Protein AF-A0ABD2NLE2-F1 (afdb_monomer_lite)

Structure (mmCIF, N/CA/C/O backbone):
data_AF-A0ABD2NLE2-F1
#
_entry.id   AF-A0ABD2NLE2-F1
#
loop_
_atom_site.group_PDB
_atom_site.id
_atom_site.type_symbol
_atom_site.label_atom_id
_atom_site.label_alt_id
_atom_site.label_comp_id
_atom_site.label_asym_id
_atom_site.label_entity_id
_atom_site.label_seq_id
_atom_site.pdbx_PDB_ins_code
_atom_site.Cartn_x
_atom_site.Cartn_y
_atom_site.Cartn_z
_atom_site.occupancy
_atom_site.B_iso_or_equiv
_atom_site.auth_seq_id
_atom_site.auth_comp_id
_atom_site.auth_asym_id
_atom_site.auth_atom_id
_atom_site.pdbx_PDB_model_num
ATOM 1 N N . MET A 1 1 ? 43.268 1.383 -54.447 1.00 43.78 1 MET A N 1
ATOM 2 C CA . MET A 1 1 ? 43.453 2.847 -54.376 1.00 43.78 1 MET A CA 1
ATOM 3 C C . MET A 1 1 ? 42.090 3.503 -54.506 1.00 43.78 1 MET A C 1
ATOM 5 O O . MET A 1 1 ? 41.530 3.463 -55.591 1.00 43.78 1 MET A O 1
ATOM 9 N N . SER A 1 2 ? 41.566 4.069 -53.421 1.00 35.19 2 SER A N 1
ATOM 10 C CA . SER A 1 2 ? 40.535 5.114 -53.457 1.00 35.19 2 SER A CA 1
ATOM 11 C C . SER A 1 2 ? 40.547 5.853 -52.114 1.00 35.19 2 SER A C 1
ATOM 13 O O . SER A 1 2 ? 40.142 5.301 -51.097 1.00 35.19 2 SER A O 1
ATOM 15 N N . THR A 1 3 ? 41.138 7.047 -52.167 1.00 36.66 3 THR A N 1
ATOM 16 C CA . THR A 1 3 ? 40.825 8.307 -51.463 1.00 36.66 3 THR A CA 1
ATOM 17 C C . THR A 1 3 ? 40.419 8.323 -49.981 1.00 36.66 3 THR A C 1
ATOM 19 O O . THR A 1 3 ? 39.371 7.827 -49.583 1.00 36.66 3 THR A O 1
ATOM 22 N N . LEU A 1 4 ? 41.266 9.031 -49.224 1.00 41.59 4 LEU A N 1
ATOM 23 C CA . LEU A 1 4 ? 41.105 9.578 -47.875 1.00 41.59 4 LEU A CA 1
ATOM 24 C C . LEU A 1 4 ? 40.102 10.747 -47.846 1.00 41.59 4 LEU A C 1
ATOM 26 O O . LEU A 1 4 ? 40.019 11.502 -48.814 1.00 41.59 4 LEU A O 1
ATOM 30 N N . ALA A 1 5 ? 39.450 10.943 -46.699 1.00 34.88 5 ALA A N 1
ATOM 31 C CA . ALA A 1 5 ? 38.962 12.244 -46.242 1.00 34.88 5 ALA A CA 1
ATOM 32 C C . ALA A 1 5 ? 39.487 12.484 -44.814 1.00 34.88 5 ALA A C 1
ATOM 34 O O . ALA A 1 5 ? 39.501 11.565 -43.993 1.00 34.88 5 ALA A O 1
ATOM 35 N N . GLU A 1 6 ? 39.999 13.694 -44.591 1.00 33.50 6 GLU A N 1
ATOM 36 C CA . GLU A 1 6 ? 40.768 14.162 -43.435 1.00 33.50 6 GLU A CA 1
ATOM 37 C C . GLU A 1 6 ? 39.961 14.244 -42.131 1.00 33.50 6 GLU A C 1
ATOM 39 O O . GLU A 1 6 ? 38.786 14.607 -42.121 1.00 33.50 6 GLU A O 1
ATOM 44 N N . ILE A 1 7 ? 40.645 13.951 -41.021 1.00 36.84 7 ILE A N 1
ATOM 45 C CA . ILE A 1 7 ? 40.243 14.287 -39.652 1.00 36.84 7 ILE A CA 1
ATOM 46 C C . ILE A 1 7 ? 40.976 15.581 -39.295 1.00 36.84 7 ILE A C 1
ATOM 48 O O . ILE A 1 7 ? 42.209 15.596 -39.264 1.00 36.84 7 ILE A O 1
ATOM 52 N N . GLU A 1 8 ? 40.236 16.656 -39.030 1.00 32.25 8 GLU A N 1
ATOM 53 C CA . GLU A 1 8 ? 40.808 17.890 -38.490 1.00 32.25 8 GLU A CA 1
ATOM 54 C C . GLU A 1 8 ? 41.036 17.783 -36.974 1.00 32.25 8 GLU A C 1
ATOM 56 O O . GLU A 1 8 ? 40.315 17.092 -36.252 1.00 32.25 8 GLU A O 1
ATOM 61 N N . LYS A 1 9 ? 42.120 18.426 -36.531 1.00 32.28 9 LYS A N 1
ATOM 62 C CA . LYS A 1 9 ? 42.787 18.264 -35.237 1.00 32.28 9 LYS A CA 1
ATOM 63 C C . LYS A 1 9 ? 41.973 18.749 -34.036 1.00 32.28 9 LYS A C 1
ATOM 65 O O . LYS A 1 9 ? 41.328 19.790 -34.063 1.00 32.28 9 LYS A O 1
ATOM 70 N N . VAL A 1 10 ? 42.153 17.988 -32.961 1.00 41.25 10 VAL A N 1
ATOM 71 C CA . VAL A 1 10 ? 41.885 18.314 -31.558 1.00 41.25 10 VAL A CA 1
ATOM 72 C C . VAL A 1 10 ? 42.932 19.316 -31.069 1.00 41.25 10 VAL A C 1
ATOM 74 O O . VAL A 1 10 ? 44.120 19.084 -31.298 1.00 41.25 10 VAL A O 1
ATOM 77 N N . ASP A 1 11 ? 42.496 20.367 -30.372 1.00 33.69 11 ASP A N 1
ATOM 78 C CA . ASP A 1 11 ? 43.360 21.167 -29.499 1.00 33.69 11 ASP A CA 1
ATOM 79 C C . ASP A 1 11 ? 43.048 20.851 -28.030 1.00 33.69 11 ASP A C 1
ATOM 81 O O . ASP A 1 11 ? 41.888 20.754 -27.615 1.00 33.69 11 ASP A O 1
ATOM 85 N N . ASP A 1 12 ? 44.134 20.634 -27.291 1.00 41.84 12 ASP A N 1
ATOM 86 C CA . ASP A 1 12 ? 44.228 20.254 -25.886 1.00 41.84 12 ASP A CA 1
ATOM 87 C C . ASP A 1 12 ? 43.615 21.318 -24.978 1.00 41.84 12 ASP A C 1
ATOM 89 O O . ASP A 1 12 ? 44.127 22.427 -24.927 1.00 41.84 12 ASP A O 1
ATOM 93 N N . HIS A 1 13 ? 42.582 20.957 -24.217 1.00 35.50 13 HIS A N 1
ATOM 94 C CA . HIS A 1 13 ? 42.553 21.104 -22.757 1.00 35.50 13 HIS A CA 1
ATOM 95 C C . HIS A 1 13 ? 41.450 20.170 -22.213 1.00 35.50 13 HIS A C 1
ATOM 97 O O . HIS A 1 13 ? 40.265 20.487 -22.236 1.00 35.50 13 HIS A O 1
ATOM 103 N N . ASP A 1 14 ? 41.902 18.993 -21.769 1.00 27.72 14 ASP A N 1
ATOM 104 C CA . ASP A 1 14 ? 41.241 17.971 -20.943 1.00 27.72 14 ASP A CA 1
ATOM 105 C C . ASP A 1 14 ? 40.022 17.209 -21.511 1.00 27.72 14 ASP A C 1
ATOM 107 O O . ASP A 1 14 ? 38.858 17.585 -21.377 1.00 27.72 14 ASP A O 1
ATOM 111 N N . ILE A 1 15 ? 40.308 16.014 -22.046 1.00 26.73 15 ILE A N 1
ATOM 112 C CA . ILE A 1 15 ? 39.340 14.938 -22.303 1.00 26.73 15 ILE A CA 1
ATOM 113 C C . ILE A 1 15 ? 39.194 14.068 -21.046 1.00 26.73 15 ILE A C 1
ATOM 115 O O . ILE A 1 15 ? 40.126 13.358 -20.678 1.00 26.73 15 ILE A O 1
ATOM 119 N N . ILE A 1 16 ? 37.978 13.987 -20.497 1.00 25.64 16 ILE A N 1
ATOM 120 C CA . ILE A 1 16 ? 37.414 12.720 -19.999 1.00 25.64 16 ILE A CA 1
ATOM 121 C C . ILE A 1 16 ? 35.972 12.621 -20.518 1.00 25.64 16 ILE A C 1
ATOM 123 O O . ILE A 1 16 ? 35.024 13.032 -19.856 1.00 25.64 16 ILE A O 1
ATOM 127 N N . PHE A 1 17 ? 35.789 12.067 -21.721 1.00 23.73 17 PHE A N 1
ATOM 128 C CA . PHE A 1 17 ? 34.478 11.581 -22.159 1.00 23.73 17 PHE A CA 1
ATOM 129 C C . PHE A 1 17 ? 34.282 10.172 -21.593 1.00 23.73 17 PHE A C 1
ATOM 131 O O . PHE A 1 17 ? 34.741 9.183 -22.165 1.00 23.73 17 PHE A O 1
ATOM 138 N N . SER A 1 18 ? 33.595 10.066 -20.454 1.00 28.20 18 SER A N 1
ATOM 139 C CA . SER A 1 18 ? 32.951 8.807 -20.085 1.00 28.20 18 SER A CA 1
ATOM 140 C C . SER A 1 18 ? 31.890 8.505 -21.139 1.00 28.20 18 SER A C 1
ATOM 142 O O . SER A 1 18 ? 31.088 9.388 -21.446 1.00 28.20 18 SER A O 1
ATOM 144 N N . LEU A 1 19 ? 31.896 7.283 -21.675 1.00 27.52 19 LEU A N 1
ATOM 145 C CA . LEU A 1 19 ? 30.842 6.699 -22.507 1.00 27.52 19 LEU A CA 1
ATOM 146 C C . LEU A 1 19 ? 29.470 7.254 -22.108 1.00 27.52 19 LEU A C 1
ATOM 148 O O . LEU A 1 19 ? 28.920 6.855 -21.084 1.00 27.52 19 LEU A O 1
ATOM 152 N N . LEU A 1 20 ? 28.927 8.184 -22.896 1.00 26.44 20 LEU A N 1
ATOM 153 C CA . LEU A 1 20 ? 27.522 8.537 -22.774 1.00 26.44 20 LEU A CA 1
ATOM 154 C C . LEU A 1 20 ? 26.759 7.302 -23.253 1.00 26.44 20 LEU A C 1
ATOM 156 O O . LEU A 1 20 ? 26.864 6.964 -24.439 1.00 26.44 20 LEU A O 1
ATOM 160 N N . PRO A 1 21 ? 26.027 6.585 -22.381 1.00 33.53 21 PRO A N 1
ATOM 161 C CA . PRO A 1 21 ? 25.094 5.603 -22.882 1.00 33.53 21 PRO A CA 1
ATOM 162 C C . PRO A 1 21 ? 24.127 6.374 -23.777 1.00 33.53 21 PRO A C 1
ATOM 164 O O . PRO A 1 21 ? 23.580 7.403 -23.379 1.00 33.53 21 PRO A O 1
ATOM 167 N N . PHE A 1 22 ? 23.961 5.897 -25.007 1.00 29.92 22 PHE A N 1
ATOM 168 C CA . PHE A 1 22 ? 22.857 6.277 -25.873 1.00 29.92 22 PHE A CA 1
ATOM 169 C C . PHE A 1 22 ? 21.559 6.053 -25.083 1.00 29.92 22 PHE A C 1
ATOM 171 O O . PHE A 1 22 ? 20.996 4.960 -25.075 1.00 29.92 22 PHE A O 1
ATOM 178 N N . ILE A 1 23 ? 21.079 7.080 -24.381 1.00 36.69 23 ILE A N 1
ATOM 179 C CA . ILE A 1 23 ? 19.708 7.125 -23.898 1.00 36.69 23 ILE A CA 1
ATOM 180 C C . ILE A 1 23 ? 18.897 7.465 -25.139 1.00 36.69 23 ILE A C 1
ATOM 182 O O . ILE A 1 23 ? 18.554 8.616 -25.400 1.00 36.69 23 ILE A O 1
ATOM 186 N N . THR A 1 24 ? 18.582 6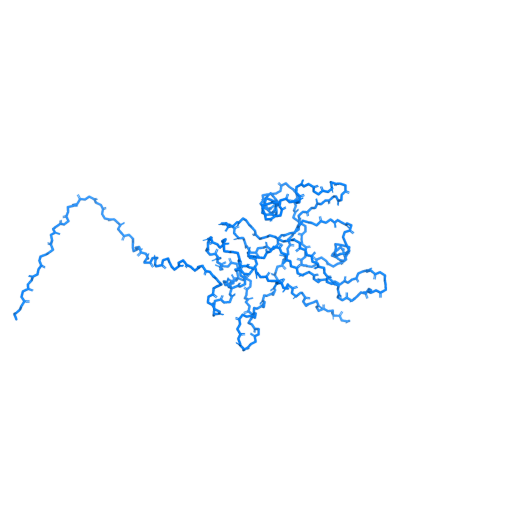.446 -25.939 1.00 35.19 24 THR A N 1
ATOM 187 C CA . THR A 1 24 ? 17.336 6.485 -26.695 1.00 35.19 24 THR A CA 1
ATOM 188 C C . THR A 1 24 ? 16.240 6.484 -25.641 1.00 35.19 24 THR A C 1
ATOM 190 O O . THR A 1 24 ? 15.790 5.430 -25.189 1.00 35.19 24 THR A O 1
ATOM 193 N N . GLY A 1 25 ? 15.893 7.679 -25.165 1.00 34.91 25 GLY A N 1
ATOM 194 C CA . GLY A 1 25 ? 14.726 7.914 -24.342 1.00 34.91 25 GLY A CA 1
ATOM 195 C C . GLY A 1 25 ? 13.520 7.554 -25.185 1.00 34.91 25 GLY A C 1
ATOM 196 O O . GLY A 1 25 ? 12.967 8.393 -25.890 1.00 34.91 25 GLY A O 1
ATOM 197 N N . VAL A 1 26 ? 13.149 6.277 -25.164 1.00 35.50 26 VAL A N 1
ATOM 198 C CA . VAL A 1 26 ? 11.818 5.866 -25.570 1.00 35.50 26 VAL A CA 1
ATOM 199 C C . VAL A 1 26 ? 10.908 6.488 -24.524 1.00 35.50 26 VAL A C 1
ATOM 201 O O . VAL A 1 26 ? 10.797 5.985 -23.409 1.00 35.50 26 VAL A O 1
ATOM 204 N N . PHE A 1 27 ? 10.317 7.630 -24.863 1.00 42.88 27 PHE A N 1
ATOM 205 C CA . PHE A 1 27 ? 9.160 8.157 -24.156 1.00 42.88 27 PHE A CA 1
ATOM 206 C C . PHE A 1 27 ? 8.042 7.122 -24.314 1.00 42.88 27 PHE A C 1
ATOM 208 O O . PHE A 1 27 ? 7.318 7.115 -25.308 1.00 42.88 27 PHE A O 1
ATOM 215 N N . VAL A 1 28 ? 7.957 6.174 -23.382 1.00 45.62 28 VAL A N 1
ATOM 216 C CA . VAL A 1 28 ? 6.841 5.232 -23.308 1.00 45.62 28 VAL A CA 1
ATOM 217 C C . VAL A 1 28 ? 5.655 5.961 -22.684 1.00 45.62 28 VAL A C 1
ATOM 219 O O . VAL A 1 28 ? 5.443 5.922 -21.477 1.00 45.62 28 VAL A O 1
ATOM 222 N N . ASN A 1 29 ? 4.878 6.639 -23.529 1.00 56.91 29 ASN A N 1
ATOM 223 C CA . ASN A 1 29 ? 3.501 7.013 -23.215 1.00 56.91 29 ASN A CA 1
ATOM 224 C C . ASN A 1 29 ? 2.651 5.734 -23.279 1.00 56.91 29 ASN A C 1
ATOM 226 O O . ASN A 1 29 ? 2.134 5.375 -24.337 1.00 56.91 29 ASN A O 1
ATOM 230 N N . GLY A 1 30 ? 2.607 4.971 -22.185 1.00 68.31 30 GLY A N 1
ATOM 231 C CA . GLY A 1 30 ? 1.818 3.741 -22.105 1.00 68.31 30 GLY A CA 1
ATOM 232 C C . GLY A 1 30 ? 2.374 2.692 -21.140 1.00 68.31 30 GLY A C 1
ATOM 233 O O . GLY A 1 30 ? 3.430 2.898 -20.537 1.00 68.31 30 GLY A O 1
ATOM 234 N N . PRO A 1 31 ? 1.659 1.565 -20.973 1.00 80.06 31 PRO A N 1
ATOM 235 C CA . PRO A 1 31 ? 2.121 0.467 -20.138 1.00 80.06 31 PRO A CA 1
ATOM 236 C C . PRO A 1 31 ? 3.462 -0.094 -20.649 1.00 80.06 31 PRO A C 1
ATOM 238 O O . PRO A 1 31 ? 3.710 -0.100 -21.860 1.00 80.06 31 PRO A O 1
ATOM 241 N N . PRO A 1 32 ? 4.337 -0.587 -19.754 1.00 85.31 32 PRO A N 1
ATOM 242 C CA . PRO A 1 32 ? 5.588 -1.224 -20.138 1.00 85.31 32 PRO A CA 1
ATOM 243 C C . PRO A 1 32 ? 5.356 -2.439 -21.048 1.00 85.31 32 PRO A C 1
ATOM 245 O O . PRO A 1 32 ? 4.285 -3.046 -21.015 1.00 85.31 32 PRO A O 1
ATOM 248 N N . PRO A 1 33 ? 6.365 -2.861 -21.829 1.00 86.38 33 PRO A N 1
ATOM 249 C CA . PRO A 1 33 ? 6.279 -4.120 -22.554 1.00 86.38 33 PRO A CA 1
ATOM 250 C C . PRO A 1 33 ? 6.002 -5.294 -21.606 1.00 86.38 33 PRO A C 1
ATOM 252 O O . PRO A 1 33 ? 6.695 -5.434 -20.598 1.00 86.38 33 PRO A O 1
ATOM 255 N N . TYR A 1 34 ? 5.052 -6.164 -21.962 1.00 84.25 34 TYR A N 1
ATOM 256 C CA . TYR A 1 34 ? 4.541 -7.239 -21.096 1.00 84.25 34 TYR A CA 1
ATOM 257 C C . TYR A 1 34 ? 5.608 -8.238 -20.612 1.00 84.25 34 TYR A C 1
ATOM 259 O O . TYR A 1 34 ? 5.381 -9.002 -19.684 1.00 84.25 34 TYR A O 1
ATOM 267 N N . TRP A 1 35 ? 6.790 -8.307 -21.227 1.00 85.69 35 TRP A N 1
ATOM 268 C CA . TRP A 1 35 ? 7.885 -9.149 -20.726 1.00 85.69 35 TRP A CA 1
ATOM 269 C C . TRP A 1 35 ? 8.658 -8.507 -19.563 1.00 85.69 35 TRP A C 1
ATOM 271 O O . TRP A 1 35 ? 9.407 -9.192 -18.872 1.00 85.69 35 TRP A O 1
ATOM 281 N N . LYS A 1 36 ? 8.475 -7.207 -19.299 1.00 89.81 36 LYS A N 1
ATOM 282 C CA . LYS A 1 36 ? 9.062 -6.496 -18.155 1.00 89.81 36 LYS A CA 1
ATOM 283 C C . LYS A 1 36 ? 8.112 -6.549 -16.953 1.00 89.81 36 LYS A C 1
ATOM 285 O O . LYS A 1 36 ? 7.505 -5.542 -16.590 1.00 89.81 36 LYS A O 1
ATOM 290 N N . LYS A 1 37 ? 7.980 -7.724 -16.327 1.00 87.88 37 LYS A N 1
ATOM 291 C CA . LYS A 1 37 ? 6.984 -7.986 -15.265 1.00 87.88 37 LYS A CA 1
ATOM 292 C C . LYS A 1 37 ? 7.107 -7.056 -14.059 1.00 87.88 37 LYS A C 1
ATOM 294 O O . LYS A 1 37 ? 6.121 -6.444 -13.666 1.00 87.88 37 LYS A O 1
ATOM 299 N N . ALA A 1 38 ? 8.316 -6.885 -13.524 1.00 90.75 38 ALA A N 1
ATOM 300 C CA . ALA A 1 38 ? 8.558 -5.993 -12.389 1.00 90.75 38 ALA A CA 1
ATOM 301 C C . ALA A 1 38 ? 8.212 -4.531 -12.706 1.00 90.75 38 ALA A C 1
ATOM 303 O O . ALA A 1 38 ? 7.516 -3.871 -11.938 1.00 90.75 38 ALA A O 1
ATOM 304 N N . LEU A 1 39 ? 8.616 -4.052 -13.886 1.00 90.06 39 LEU A N 1
ATOM 305 C CA . LEU A 1 39 ? 8.276 -2.705 -14.340 1.00 90.06 39 LEU A CA 1
ATOM 306 C C . LEU A 1 39 ? 6.766 -2.541 -14.546 1.00 90.06 39 LEU A C 1
ATOM 308 O O . LEU A 1 39 ? 6.229 -1.486 -14.235 1.00 90.06 39 LEU A O 1
ATOM 312 N N . THR A 1 40 ? 6.081 -3.578 -15.027 1.00 89.94 40 THR A N 1
ATOM 313 C CA . THR A 1 40 ? 4.621 -3.586 -15.188 1.00 89.94 40 THR A CA 1
ATOM 314 C C . THR A 1 40 ? 3.912 -3.521 -13.838 1.00 89.94 40 THR A C 1
ATOM 316 O O . THR A 1 40 ? 3.027 -2.689 -13.669 1.00 89.94 40 THR A O 1
ATOM 319 N N . ALA A 1 41 ? 4.342 -4.310 -12.849 1.00 90.38 41 ALA A N 1
ATOM 320 C CA . ALA A 1 41 ? 3.817 -4.237 -11.485 1.00 90.38 41 ALA A CA 1
ATOM 321 C C . ALA A 1 41 ? 4.000 -2.837 -10.878 1.00 90.38 41 ALA A C 1
ATOM 323 O O . ALA A 1 41 ? 3.048 -2.251 -10.366 1.00 90.38 41 ALA A O 1
ATOM 324 N N . ARG A 1 42 ? 5.204 -2.263 -10.999 1.00 91.44 42 ARG A N 1
ATOM 325 C CA . ARG A 1 42 ? 5.504 -0.905 -10.523 1.00 91.44 42 ARG A CA 1
ATOM 326 C C . ARG A 1 42 ? 4.695 0.167 -11.234 1.00 91.44 42 ARG A C 1
ATOM 328 O O . ARG A 1 42 ? 4.184 1.079 -10.595 1.00 91.44 42 ARG A O 1
ATOM 335 N N . TYR A 1 43 ? 4.556 0.043 -12.549 1.00 88.88 43 TYR A N 1
ATOM 336 C CA . TYR A 1 43 ? 3.724 0.930 -13.345 1.00 88.88 43 TYR A CA 1
ATOM 337 C C . TYR A 1 43 ? 2.262 0.873 -12.889 1.00 88.88 43 TYR A C 1
ATOM 339 O O . TYR A 1 43 ? 1.645 1.918 -12.709 1.00 88.88 43 TYR A O 1
ATOM 347 N N . ILE A 1 44 ? 1.721 -0.325 -12.659 1.00 88.00 44 ILE A N 1
ATOM 348 C CA . ILE A 1 44 ? 0.352 -0.515 -12.176 1.00 88.00 44 ILE A CA 1
ATOM 349 C C . ILE A 1 44 ? 0.164 0.163 -10.816 1.00 88.00 44 ILE A C 1
ATOM 351 O O . ILE A 1 44 ? -0.704 1.020 -10.691 1.00 88.00 44 ILE A O 1
ATOM 355 N N . ILE A 1 45 ? 0.997 -0.166 -9.824 1.00 90.56 45 ILE A N 1
ATOM 356 C CA . ILE A 1 45 ? 0.891 0.393 -8.466 1.00 90.56 45 ILE A CA 1
ATOM 357 C C . ILE A 1 45 ? 1.012 1.919 -8.469 1.00 90.56 45 ILE A C 1
ATOM 359 O O . ILE A 1 45 ? 0.268 2.599 -7.765 1.00 90.56 45 ILE A O 1
ATOM 363 N N . HIS A 1 46 ? 1.880 2.470 -9.315 1.00 91.12 46 HIS A N 1
ATOM 364 C CA . HIS A 1 46 ? 2.050 3.911 -9.386 1.00 91.12 46 HIS A CA 1
ATOM 365 C C . HIS A 1 46 ? 0.850 4.642 -10.006 1.00 91.12 46 HIS A C 1
ATOM 367 O O . HIS A 1 46 ? 0.471 5.725 -9.552 1.00 91.12 46 HIS A O 1
ATOM 373 N N . ASN A 1 47 ? 0.222 4.048 -11.024 1.00 86.06 47 ASN A N 1
ATOM 374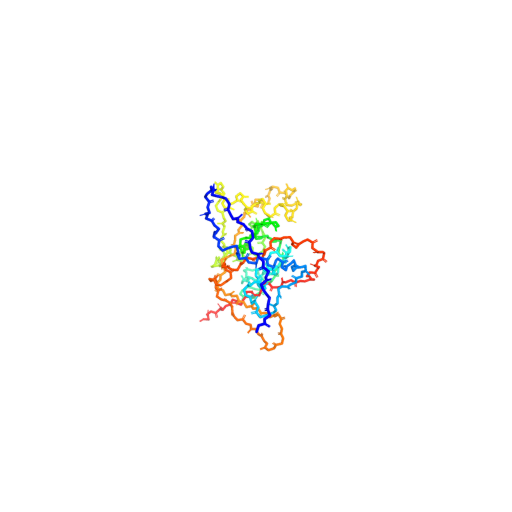 C CA . ASN A 1 47 ? -0.849 4.688 -11.793 1.00 86.06 47 ASN A CA 1
ATOM 375 C C . ASN A 1 47 ? -2.260 4.442 -11.234 1.00 86.06 47 ASN A C 1
ATOM 377 O O . ASN A 1 47 ? -3.221 4.984 -11.776 1.00 86.06 47 ASN A O 1
ATOM 381 N N . VAL A 1 48 ? -2.419 3.643 -10.175 1.00 86.62 48 VAL A N 1
ATOM 382 C CA . VAL A 1 48 ? -3.732 3.418 -9.552 1.00 86.62 48 VAL A CA 1
ATOM 383 C C . VAL A 1 48 ? -4.020 4.436 -8.453 1.00 86.62 48 VAL A C 1
ATOM 385 O O . VAL A 1 48 ? -3.141 4.823 -7.678 1.00 86.62 48 VAL A O 1
ATOM 388 N N . ASP A 1 49 ? -5.287 4.838 -8.382 1.00 88.62 49 ASP A N 1
ATOM 389 C CA . ASP A 1 49 ? -5.816 5.728 -7.346 1.00 88.62 49 ASP A CA 1
ATOM 390 C C . ASP A 1 49 ? -6.481 4.942 -6.205 1.00 88.62 49 ASP A C 1
ATOM 392 O O . ASP A 1 49 ? -6.402 5.330 -5.037 1.00 88.62 49 ASP A O 1
ATOM 396 N N . TRP A 1 50 ? -7.112 3.810 -6.536 1.00 88.94 50 TRP A N 1
ATOM 397 C CA . TRP A 1 50 ? -7.805 2.936 -5.592 1.00 88.94 50 TRP A CA 1
ATOM 398 C C . TRP A 1 50 ? -7.469 1.472 -5.837 1.00 88.94 50 TRP A C 1
ATOM 400 O O . TRP A 1 50 ? -7.211 1.062 -6.970 1.00 88.94 50 TRP A O 1
ATOM 410 N N . VAL A 1 51 ? -7.544 0.681 -4.772 1.00 88.25 51 VAL A N 1
ATOM 411 C CA . VAL A 1 51 ? -7.340 -0.770 -4.801 1.00 88.25 51 VAL A CA 1
ATOM 412 C C . VAL A 1 51 ? -8.447 -1.487 -4.039 1.00 88.25 51 VAL A C 1
ATOM 414 O O . VAL A 1 51 ? -9.050 -0.929 -3.120 1.00 88.25 51 VAL A O 1
ATOM 417 N N . SER A 1 52 ? -8.700 -2.739 -4.416 1.00 87.44 52 SER A N 1
ATOM 418 C CA . SER A 1 52 ? -9.402 -3.685 -3.546 1.00 87.44 52 SER A CA 1
ATOM 419 C C . SER A 1 52 ? -8.425 -4.188 -2.486 1.00 87.44 52 SER A C 1
ATOM 421 O O . SER A 1 52 ? -7.320 -4.585 -2.832 1.00 87.44 52 SER A O 1
ATOM 423 N N . MET A 1 53 ? -8.830 -4.172 -1.222 1.00 88.44 53 MET A N 1
ATOM 424 C CA . MET A 1 53 ? -8.093 -4.719 -0.083 1.00 88.44 53 MET A CA 1
ATOM 425 C C . MET A 1 53 ? -8.930 -5.835 0.529 1.00 88.44 53 MET A C 1
ATOM 427 O O . MET A 1 53 ? -10.093 -5.594 0.864 1.00 88.44 53 MET A O 1
ATOM 431 N N . ALA A 1 54 ? -8.352 -7.025 0.675 1.00 89.12 54 ALA A N 1
ATOM 432 C CA . ALA A 1 54 ? -9.010 -8.163 1.303 1.00 89.12 54 ALA A CA 1
ATOM 433 C C . ALA A 1 54 ? -8.463 -8.394 2.719 1.00 89.12 54 ALA A C 1
ATOM 435 O O . ALA A 1 54 ? -7.256 -8.389 2.938 1.00 89.12 54 ALA A O 1
ATOM 436 N N . THR A 1 55 ? -9.359 -8.602 3.678 1.00 90.62 55 THR A N 1
ATOM 437 C CA . THR A 1 55 ? -9.050 -8.902 5.083 1.00 90.62 55 THR A CA 1
ATOM 438 C C . THR A 1 55 ? -9.790 -10.160 5.533 1.00 90.62 55 THR A C 1
ATOM 440 O O . THR A 1 55 ? -10.737 -10.601 4.877 1.00 90.62 55 THR A O 1
ATOM 443 N N . ILE A 1 56 ? -9.382 -10.753 6.660 1.00 92.06 56 ILE A N 1
ATOM 444 C CA . ILE A 1 56 ? -10.187 -11.780 7.337 1.00 92.06 56 ILE A CA 1
ATOM 445 C C . ILE A 1 56 ? -11.175 -11.089 8.262 1.00 92.06 56 ILE A C 1
ATOM 447 O O . ILE A 1 56 ? -10.774 -10.406 9.203 1.00 92.06 56 ILE A O 1
ATOM 451 N N . SER A 1 57 ? -12.466 -11.275 7.996 1.00 94.19 57 SER A N 1
ATOM 452 C CA . SER A 1 57 ? -13.492 -10.530 8.706 1.00 94.19 57 SER A CA 1
ATOM 453 C C . SER A 1 57 ? -13.602 -10.925 10.172 1.00 94.19 57 SER A C 1
ATOM 455 O O . SER A 1 57 ? -13.580 -12.098 10.541 1.00 94.19 57 SER A O 1
ATOM 457 N N . THR A 1 58 ? -13.793 -9.914 11.006 1.00 94.81 58 THR A N 1
ATOM 458 C CA . THR A 1 58 ? -14.096 -10.014 12.437 1.00 94.81 58 THR A CA 1
ATOM 459 C C . THR A 1 58 ? -15.540 -9.601 12.735 1.00 94.81 58 THR A C 1
ATOM 461 O O . THR A 1 58 ? -15.951 -9.529 13.893 1.00 94.81 58 THR A O 1
ATOM 464 N N . GLN A 1 59 ? -16.314 -9.308 11.685 1.00 93.44 59 GLN A N 1
ATOM 465 C CA . GLN A 1 59 ? -17.667 -8.780 11.780 1.00 93.44 59 GLN A CA 1
ATOM 466 C C . GLN A 1 59 ? -18.681 -9.888 12.057 1.00 93.44 59 GLN A C 1
ATOM 468 O O . GLN A 1 59 ? -18.620 -10.973 11.479 1.00 93.44 59 GLN A O 1
ATOM 473 N N . LYS A 1 60 ? -19.665 -9.577 12.905 1.00 96.00 60 LYS A N 1
ATOM 474 C CA . LYS A 1 60 ? -20.684 -10.540 13.327 1.00 96.00 60 LYS A CA 1
ATOM 475 C C . LYS A 1 60 ? -21.451 -11.130 12.140 1.00 96.00 60 LYS A C 1
ATOM 477 O O . LYS A 1 60 ? -22.097 -10.393 11.399 1.00 96.00 60 LYS A O 1
ATOM 482 N N . GLY A 1 61 ? -21.468 -12.456 12.038 1.00 95.50 61 GLY A N 1
ATOM 483 C CA . GLY A 1 61 ? -22.172 -13.222 11.008 1.00 95.50 61 GLY A CA 1
ATOM 484 C C . GLY A 1 61 ? -21.322 -13.584 9.789 1.00 95.50 61 GLY A C 1
ATOM 485 O O . GLY A 1 61 ? -21.793 -14.355 8.955 1.00 95.50 61 GLY A O 1
ATOM 486 N N . ILE A 1 62 ? -20.100 -13.056 9.684 1.00 93.00 62 ILE A N 1
ATOM 487 C CA . ILE A 1 62 ? -19.139 -13.368 8.615 1.00 93.00 62 ILE A CA 1
ATOM 488 C C . ILE A 1 62 ? -17.715 -13.553 9.159 1.00 93.00 62 ILE A C 1
ATOM 490 O O . ILE A 1 62 ? -16.747 -13.433 8.413 1.00 93.00 62 ILE A O 1
ATOM 494 N N . GLU A 1 63 ? -17.558 -13.842 10.451 1.00 94.75 63 GLU A N 1
ATOM 495 C CA . GLU A 1 63 ? -16.250 -14.038 11.071 1.00 94.75 63 GLU A CA 1
ATOM 496 C C . GLU A 1 63 ? -15.448 -15.128 10.343 1.00 94.75 63 GLU A C 1
ATOM 498 O O . GLU A 1 63 ? -15.951 -16.219 10.071 1.00 94.75 63 GLU A O 1
ATOM 503 N N . GLY A 1 64 ? -14.190 -14.833 10.016 1.00 90.31 64 GLY A N 1
ATOM 504 C CA . GLY A 1 64 ? -13.305 -15.743 9.288 1.00 90.31 64 GLY A CA 1
ATOM 505 C C . GLY A 1 64 ? -13.471 -15.727 7.764 1.00 90.31 64 GLY A C 1
ATOM 506 O O . GLY A 1 64 ? -12.641 -16.309 7.068 1.00 90.31 64 GLY A O 1
ATOM 507 N N . TYR A 1 65 ? -14.492 -15.058 7.219 1.00 90.56 65 TYR A N 1
ATOM 508 C CA . TYR A 1 65 ? -14.684 -14.958 5.770 1.00 90.56 65 TYR A CA 1
ATOM 509 C C . TYR A 1 65 ? -13.749 -13.893 5.183 1.00 90.56 65 TYR A C 1
ATOM 511 O O . TYR A 1 65 ? -13.483 -12.882 5.843 1.00 90.56 65 TYR A O 1
ATOM 519 N N . PRO A 1 66 ? -13.285 -14.060 3.931 1.00 89.56 66 PRO A N 1
ATOM 520 C CA . PRO A 1 66 ? -12.610 -12.981 3.228 1.00 89.56 66 PRO A CA 1
ATOM 521 C C . PRO A 1 66 ? -13.588 -11.820 3.019 1.00 89.56 66 PRO A C 1
ATOM 523 O O . PRO A 1 66 ? -14.691 -12.003 2.498 1.00 89.56 66 PRO A O 1
ATOM 526 N N . PHE A 1 67 ? -13.176 -10.618 3.404 1.00 87.12 67 PHE A N 1
ATOM 527 C CA . PHE A 1 67 ? -13.951 -9.397 3.237 1.00 87.12 67 PHE A CA 1
ATOM 528 C C . PHE A 1 67 ? -13.151 -8.377 2.433 1.00 87.12 67 PHE A C 1
ATOM 530 O O . PHE A 1 67 ? -12.028 -8.037 2.788 1.00 87.12 67 PHE A O 1
ATOM 537 N N . ALA A 1 68 ? -13.725 -7.910 1.323 1.00 87.38 68 ALA A N 1
ATOM 538 C CA . ALA A 1 68 ? -13.074 -6.969 0.423 1.00 87.38 68 ALA A CA 1
ATOM 539 C C . ALA A 1 68 ? -13.641 -5.556 0.594 1.00 87.38 68 ALA A C 1
ATOM 541 O O . ALA A 1 68 ? -14.857 -5.356 0.628 1.00 87.38 68 ALA A O 1
ATOM 542 N N . THR A 1 69 ? -12.756 -4.563 0.642 1.00 89.06 69 THR A N 1
ATOM 543 C CA . THR A 1 69 ? -13.106 -3.137 0.665 1.00 89.06 69 THR A CA 1
ATOM 544 C C . THR A 1 69 ? -12.323 -2.369 -0.394 1.00 89.06 69 THR A C 1
ATOM 546 O O . THR A 1 69 ? -11.270 -2.817 -0.838 1.00 89.06 69 THR A O 1
ATOM 549 N N . VAL A 1 70 ? -12.825 -1.203 -0.809 1.00 89.56 70 VAL A N 1
ATOM 550 C CA . VAL A 1 70 ? -12.102 -0.296 -1.715 1.00 89.56 70 VAL A CA 1
ATOM 551 C C . VAL A 1 70 ? -11.354 0.743 -0.887 1.00 89.56 70 VAL A C 1
ATOM 553 O O . VAL A 1 70 ? -11.950 1.381 -0.018 1.00 89.56 70 VAL A O 1
ATOM 556 N N . LYS A 1 71 ? -10.063 0.932 -1.168 1.00 91.94 71 LYS A N 1
ATOM 557 C CA . LYS A 1 71 ? -9.195 1.876 -0.456 1.00 91.94 71 LYS A CA 1
ATOM 558 C C . LYS A 1 71 ? -8.479 2.812 -1.414 1.00 91.94 71 LYS A C 1
ATOM 560 O O . LYS A 1 71 ? -7.933 2.368 -2.420 1.00 91.94 71 LYS A O 1
ATOM 565 N N . SER A 1 72 ? -8.468 4.103 -1.081 1.00 93.75 72 SER A N 1
ATOM 566 C CA . SER A 1 72 ? -7.577 5.078 -1.717 1.00 93.75 72 SER A CA 1
ATOM 567 C C . SER A 1 72 ? -6.131 4.753 -1.367 1.00 93.75 72 SER A C 1
ATOM 569 O O . SER A 1 72 ? -5.826 4.493 -0.203 1.00 93.75 72 SER A O 1
ATOM 571 N N . MET A 1 73 ? -5.257 4.803 -2.366 1.00 94.50 73 MET A N 1
ATOM 572 C CA . MET A 1 73 ? -3.855 4.427 -2.228 1.00 94.50 73 MET A CA 1
ATOM 573 C C . MET A 1 73 ? -2.950 5.404 -2.983 1.00 94.50 73 MET A C 1
ATOM 575 O O . MET A 1 73 ? -3.376 6.052 -3.941 1.00 94.50 73 MET A O 1
ATOM 579 N N . SER A 1 74 ? -1.705 5.526 -2.529 1.00 95.50 74 SER A N 1
ATOM 580 C CA . SER A 1 74 ? -0.611 6.167 -3.260 1.00 95.50 74 SER A CA 1
ATOM 581 C C . SER A 1 74 ? 0.705 5.476 -2.916 1.00 95.50 74 SER A C 1
ATOM 583 O O . SER A 1 74 ? 0.872 5.033 -1.785 1.00 95.50 74 SER A O 1
ATOM 585 N N . ASP A 1 75 ? 1.648 5.405 -3.854 1.00 95.12 75 ASP A N 1
ATOM 586 C CA . ASP A 1 75 ? 2.997 4.870 -3.619 1.00 95.12 75 ASP A CA 1
ATOM 587 C C . ASP A 1 75 ? 4.101 5.941 -3.682 1.00 95.12 75 ASP A C 1
ATOM 589 O O . ASP A 1 75 ? 5.293 5.638 -3.552 1.00 95.12 75 ASP A O 1
ATOM 593 N N . GLY A 1 76 ? 3.704 7.194 -3.913 1.00 93.88 76 GLY A N 1
ATOM 594 C CA . GLY A 1 76 ? 4.587 8.342 -4.058 1.00 93.88 76 GLY A CA 1
ATOM 595 C C . GLY A 1 76 ? 4.018 9.423 -4.991 1.00 93.88 76 GLY A C 1
ATOM 596 O O . GLY A 1 76 ? 3.000 9.210 -5.658 1.00 93.88 76 GLY A O 1
ATOM 597 N N . PRO A 1 77 ? 4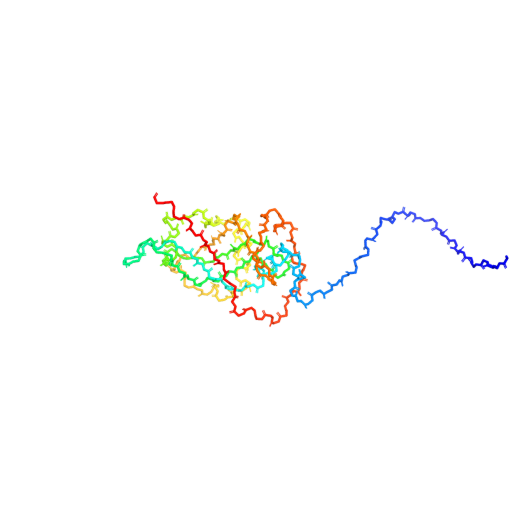.660 10.603 -5.054 1.00 87.06 77 PRO A N 1
ATOM 598 C CA . PRO A 1 77 ? 4.399 11.617 -6.076 1.00 87.06 77 PRO A CA 1
ATOM 599 C C . PRO A 1 77 ? 4.642 11.103 -7.505 1.00 87.06 77 PRO A C 1
ATOM 601 O O . PRO A 1 77 ? 5.363 10.130 -7.708 1.00 87.06 77 PRO A O 1
ATOM 604 N N . VAL A 1 78 ? 4.095 11.807 -8.506 1.00 78.94 78 VAL A N 1
ATOM 605 C CA . VAL A 1 78 ? 4.148 11.452 -9.950 1.00 78.94 78 VAL A CA 1
ATOM 606 C C . VAL A 1 78 ? 5.569 11.216 -10.485 1.00 78.94 78 VAL A C 1
ATOM 608 O O . VAL A 1 78 ? 5.770 10.502 -11.465 1.00 78.94 78 VAL A O 1
ATOM 611 N N . ASP A 1 79 ? 6.563 11.860 -9.892 1.00 82.12 79 ASP A N 1
ATOM 612 C CA . ASP A 1 79 ? 7.970 11.778 -10.270 1.00 82.12 79 ASP A CA 1
ATOM 613 C C . ASP A 1 79 ? 8.827 10.988 -9.272 1.00 82.12 79 ASP A C 1
ATOM 615 O O . ASP A 1 79 ? 10.026 10.835 -9.503 1.00 82.12 79 ASP A O 1
ATOM 619 N N . ASN A 1 80 ? 8.231 10.458 -8.200 1.00 87.50 80 ASN A N 1
ATOM 620 C CA . ASN A 1 80 ? 8.946 9.781 -7.123 1.00 87.50 80 ASN A CA 1
ATOM 621 C C . ASN A 1 80 ? 8.131 8.622 -6.514 1.00 87.50 80 ASN A C 1
ATOM 623 O O . ASN A 1 80 ? 7.774 8.631 -5.336 1.00 87.50 80 ASN A O 1
ATOM 627 N N . SER A 1 81 ? 7.825 7.617 -7.338 1.00 91.69 81 SER A N 1
ATOM 628 C CA . SER A 1 81 ? 7.244 6.336 -6.910 1.00 91.69 81 SER A CA 1
ATOM 629 C C . SER A 1 81 ? 8.242 5.528 -6.079 1.00 91.69 81 SER A C 1
ATOM 631 O O . SER A 1 81 ? 9.344 5.226 -6.544 1.00 91.69 81 SER A O 1
ATOM 633 N N . THR A 1 82 ? 7.821 5.066 -4.903 1.00 94.94 82 THR A N 1
ATOM 634 C CA . THR A 1 82 ? 8.579 4.078 -4.110 1.00 94.94 82 THR A CA 1
ATOM 635 C C . THR A 1 82 ? 8.140 2.640 -4.387 1.00 94.94 82 THR A C 1
ATOM 637 O O . THR A 1 82 ? 8.888 1.705 -4.118 1.00 94.94 82 THR A O 1
ATOM 640 N N . GLY A 1 83 ? 6.932 2.447 -4.931 1.00 93.38 83 GLY A N 1
ATOM 641 C CA . GLY A 1 83 ? 6.300 1.136 -5.067 1.00 93.38 83 GLY A CA 1
ATOM 642 C C . GLY A 1 83 ? 5.711 0.583 -3.765 1.00 93.38 83 GLY A C 1
ATOM 643 O O . GLY A 1 83 ? 5.106 -0.484 -3.805 1.00 93.38 83 GLY A O 1
ATOM 644 N N . VAL A 1 84 ? 5.853 1.277 -2.631 1.00 96.50 84 VAL A N 1
ATOM 645 C CA . VAL A 1 84 ? 5.222 0.902 -1.357 1.00 96.50 84 VAL A CA 1
ATOM 646 C C . VAL A 1 84 ? 3.797 1.461 -1.320 1.00 96.50 84 VAL A C 1
ATOM 648 O O . VAL A 1 84 ? 3.649 2.679 -1.356 1.00 96.50 84 VAL A O 1
ATOM 651 N N . PRO A 1 85 ? 2.740 0.634 -1.230 1.00 96.38 85 PRO A N 1
ATOM 652 C CA . PRO A 1 85 ? 1.371 1.133 -1.156 1.00 96.38 85 PRO A CA 1
ATOM 653 C C . PRO A 1 85 ? 1.096 1.763 0.213 1.00 96.38 85 PRO A C 1
ATOM 655 O O . PRO A 1 85 ? 1.111 1.068 1.232 1.00 96.38 85 PRO A O 1
ATOM 658 N N . TYR A 1 86 ? 0.814 3.064 0.235 1.00 97.94 86 TYR A N 1
ATOM 659 C CA . TYR A 1 86 ? 0.376 3.796 1.421 1.00 97.94 86 TYR A CA 1
ATOM 660 C C . TYR A 1 86 ? -1.131 4.041 1.403 1.00 97.94 86 TYR A C 1
ATOM 662 O O . TYR A 1 86 ? -1.735 4.246 0.350 1.00 97.94 86 TYR A O 1
ATOM 670 N N . PHE A 1 87 ? -1.726 4.077 2.591 1.00 97.00 87 PHE A N 1
ATOM 671 C CA . PHE A 1 87 ? -3.154 4.254 2.831 1.00 97.00 87 PHE A CA 1
ATOM 672 C C . PHE A 1 87 ? -3.384 5.279 3.939 1.00 97.00 87 PHE A C 1
ATOM 674 O O . PHE A 1 87 ? -2.608 5.346 4.894 1.00 97.00 87 PHE A O 1
ATOM 681 N N . TYR A 1 88 ? -4.479 6.036 3.840 1.00 97.25 88 TYR A N 1
ATOM 682 C CA . TYR A 1 88 ? -4.950 6.916 4.909 1.00 97.25 88 TYR A CA 1
ATOM 683 C C . TYR A 1 88 ? -6.162 6.276 5.592 1.00 97.25 88 TYR A C 1
ATOM 685 O O . TYR A 1 88 ? -7.279 6.335 5.078 1.00 97.25 88 TYR A O 1
ATOM 693 N N . MET A 1 89 ? -5.911 5.597 6.708 1.00 95.62 89 MET A N 1
ATOM 694 C CA . MET A 1 89 ? -6.843 4.683 7.374 1.00 95.62 89 MET A CA 1
ATOM 695 C C . MET A 1 89 ? -7.420 5.308 8.642 1.00 95.62 89 MET A C 1
ATOM 697 O O . MET A 1 89 ? -6.837 6.227 9.213 1.00 95.62 89 MET A O 1
ATOM 701 N N . SER A 1 90 ? -8.551 4.787 9.118 1.00 95.38 90 SER A N 1
ATOM 702 C CA . SER A 1 90 ? -9.137 5.154 10.412 1.00 95.38 90 SER A CA 1
ATOM 703 C C . SER A 1 90 ? -9.484 3.906 11.219 1.00 95.38 90 SER A C 1
ATOM 705 O O . SER A 1 90 ? -9.906 2.890 10.670 1.00 95.38 90 SER A O 1
ATOM 707 N N . SER A 1 91 ? -9.350 3.990 12.545 1.00 92.00 91 SER A N 1
ATOM 708 C CA . SER A 1 91 ? -9.638 2.883 13.467 1.00 92.00 91 SER A CA 1
ATOM 709 C C . SER A 1 91 ? -11.096 2.415 13.441 1.00 92.00 91 SER A C 1
ATOM 711 O O . SER A 1 91 ? -11.382 1.303 13.882 1.00 92.00 91 SER A O 1
ATOM 713 N N . ILE A 1 92 ? -12.014 3.233 12.919 1.00 92.81 92 ILE A N 1
ATOM 714 C CA . ILE A 1 92 ? -13.441 2.897 12.846 1.00 92.81 92 ILE A CA 1
ATOM 715 C C . ILE A 1 92 ? -13.799 2.080 11.599 1.00 92.81 92 ILE A C 1
ATOM 717 O O . ILE A 1 92 ? -14.895 1.528 11.535 1.00 92.81 92 ILE A O 1
ATOM 721 N N . GLU A 1 93 ? -12.914 2.006 10.602 1.00 91.69 93 GLU A N 1
ATOM 722 C CA . GLU A 1 93 ? -13.183 1.272 9.368 1.00 91.69 93 GLU A CA 1
ATOM 723 C C . GLU A 1 93 ? -13.226 -0.239 9.627 1.00 91.69 93 GLU A C 1
ATOM 725 O O . GLU A 1 93 ? -12.368 -0.778 10.321 1.00 91.69 93 GLU A O 1
ATOM 730 N N . LEU A 1 94 ? -14.189 -0.946 9.028 1.00 93.19 94 LEU A N 1
ATOM 731 C CA . LEU A 1 94 ? -14.365 -2.393 9.236 1.00 93.19 94 LEU A CA 1
ATOM 732 C C . LEU A 1 94 ? -13.095 -3.185 8.895 1.00 93.19 94 LEU A C 1
ATOM 734 O O . LEU A 1 94 ? -12.643 -4.001 9.690 1.00 93.19 94 LEU A O 1
ATOM 738 N N . SER A 1 95 ? -12.459 -2.866 7.764 1.00 91.44 95 SER A N 1
ATOM 739 C CA . SER A 1 95 ? -11.183 -3.472 7.372 1.00 91.44 95 SER A CA 1
ATOM 740 C C . SER A 1 95 ? -10.066 -3.178 8.378 1.00 91.44 95 SER A C 1
ATOM 742 O O . SER A 1 95 ? -9.189 -4.007 8.572 1.00 91.44 95 SER A O 1
ATOM 744 N N . GLN A 1 96 ? -10.083 -2.016 9.044 1.00 94.31 96 GLN A N 1
ATOM 745 C CA . GLN A 1 96 ? -9.096 -1.703 10.078 1.00 94.31 96 GLN A CA 1
ATOM 746 C C . GLN A 1 96 ? -9.354 -2.499 11.358 1.00 94.31 96 GLN A C 1
ATOM 748 O O . GLN A 1 96 ? -8.407 -2.893 12.033 1.00 94.31 96 GLN A O 1
ATOM 753 N N . GLN A 1 97 ? -10.615 -2.771 11.694 1.00 94.25 97 GLN A N 1
ATOM 754 C CA . GLN A 1 97 ? -10.952 -3.662 12.806 1.00 94.25 97 GLN A CA 1
ATOM 755 C C . GLN A 1 97 ? -10.450 -5.087 12.540 1.00 94.25 97 GLN A C 1
ATOM 757 O O . GLN A 1 97 ? -9.885 -5.702 13.443 1.00 94.25 97 GLN A O 1
ATOM 762 N N . ASP A 1 98 ? -10.574 -5.555 11.296 1.00 94.00 98 ASP A N 1
ATOM 763 C CA . ASP A 1 98 ? -10.014 -6.831 10.848 1.00 94.00 98 ASP A CA 1
ATOM 764 C C . ASP A 1 98 ? -8.478 -6.833 10.937 1.00 94.00 98 ASP A C 1
ATOM 766 O O . ASP A 1 98 ? -7.893 -7.713 11.568 1.00 94.00 98 ASP A O 1
ATOM 770 N N . ILE A 1 99 ? -7.823 -5.791 10.410 1.00 93.06 99 ILE A N 1
ATOM 771 C CA . ILE A 1 99 ? -6.362 -5.608 10.489 1.00 93.06 99 ILE A CA 1
ATOM 772 C C . ILE A 1 99 ? -5.877 -5.574 11.943 1.00 93.06 99 ILE A C 1
ATOM 774 O O . ILE A 1 99 ? -4.825 -6.114 12.258 1.00 93.06 99 ILE A O 1
ATOM 778 N N . ASN A 1 100 ? -6.634 -4.987 12.872 1.00 92.50 100 ASN A N 1
ATOM 779 C CA . ASN A 1 100 ? -6.250 -4.968 14.288 1.00 92.50 100 ASN A CA 1
ATOM 780 C C . ASN A 1 100 ? -6.218 -6.372 14.921 1.00 92.50 100 ASN A C 1
ATOM 782 O O . ASN A 1 100 ? -5.629 -6.537 15.991 1.00 92.50 100 ASN A O 1
ATOM 786 N N . LYS A 1 101 ? -6.872 -7.369 14.309 1.00 93.00 101 LYS A N 1
ATOM 787 C CA . LYS A 1 101 ? -6.784 -8.780 14.710 1.00 93.00 101 LYS A CA 1
ATOM 788 C C . LYS A 1 101 ? -5.703 -9.536 13.946 1.00 93.00 101 LYS A C 1
ATOM 790 O O . LYS A 1 101 ? -5.054 -10.387 14.547 1.00 93.00 101 LYS A O 1
ATOM 795 N N . ASP A 1 102 ? -5.500 -9.209 12.675 1.00 88.62 102 ASP A N 1
ATOM 796 C CA . ASP A 1 102 ? -4.451 -9.776 11.828 1.00 88.62 102 ASP A CA 1
ATOM 797 C C . ASP A 1 102 ? -3.767 -8.673 11.007 1.00 88.62 102 ASP A C 1
ATOM 799 O O . ASP A 1 102 ? -4.248 -8.257 9.953 1.00 88.62 102 ASP A O 1
ATOM 803 N N . ASN A 1 103 ? -2.627 -8.188 11.506 1.00 86.06 103 ASN A N 1
ATOM 804 C CA . ASN A 1 103 ? -1.879 -7.077 10.914 1.00 86.06 103 ASN A CA 1
ATOM 805 C C . ASN A 1 103 ? -0.620 -7.522 10.159 1.00 86.06 103 ASN A C 1
ATOM 807 O O . ASN A 1 103 ? 0.245 -6.690 9.892 1.00 86.06 103 ASN A O 1
ATOM 811 N N . ARG A 1 104 ? -0.497 -8.806 9.798 1.00 84.19 104 ARG A N 1
ATOM 812 C CA . ARG A 1 104 ? 0.746 -9.377 9.244 1.00 84.19 104 ARG A CA 1
ATOM 813 C C . ARG A 1 104 ? 1.311 -8.623 8.035 1.00 84.19 104 ARG A C 1
ATOM 815 O O . ARG A 1 104 ? 2.514 -8.678 7.813 1.00 84.19 104 ARG A O 1
ATOM 822 N N . ARG A 1 105 ? 0.460 -7.940 7.259 1.00 87.12 105 ARG A N 1
ATOM 823 C CA . ARG A 1 105 ? 0.846 -7.199 6.042 1.00 87.12 105 ARG A CA 1
ATOM 824 C C . ARG A 1 105 ? 0.561 -5.703 6.085 1.00 87.12 105 ARG A C 1
ATOM 826 O O . ARG A 1 105 ? 0.934 -4.998 5.157 1.00 87.12 105 ARG A O 1
ATOM 833 N N . MET A 1 106 ? -0.076 -5.199 7.139 1.00 91.50 106 MET A N 1
ATOM 834 C CA . MET A 1 106 ? -0.461 -3.790 7.242 1.00 91.50 106 MET A CA 1
ATOM 835 C C . MET A 1 106 ? 0.217 -3.147 8.443 1.00 91.50 106 MET A C 1
ATOM 837 O O . MET A 1 106 ? -0.081 -3.468 9.593 1.00 91.50 106 MET A O 1
ATOM 841 N N . ILE A 1 107 ? 1.117 -2.206 8.167 1.00 93.25 107 ILE A N 1
ATOM 842 C CA . ILE A 1 107 ? 1.984 -1.590 9.169 1.00 93.25 107 ILE A CA 1
ATOM 843 C C . ILE A 1 107 ? 1.613 -0.107 9.301 1.00 93.25 107 ILE A C 1
ATOM 845 O O . ILE A 1 107 ? 1.726 0.641 8.326 1.00 93.25 107 ILE A O 1
ATOM 849 N N . PRO A 1 108 ? 1.175 0.367 10.481 1.00 95.56 108 PRO A N 1
ATOM 850 C CA . PRO A 1 108 ? 1.050 1.796 10.747 1.00 95.56 108 PRO A CA 1
ATOM 851 C C . PRO A 1 108 ? 2.407 2.490 10.601 1.00 95.56 108 PRO A C 1
ATOM 853 O O . PRO A 1 108 ? 3.399 2.054 11.185 1.00 95.56 108 PRO A O 1
ATOM 856 N N . VAL A 1 109 ? 2.452 3.580 9.838 1.00 97.75 109 VAL A N 1
ATOM 857 C CA . VAL A 1 109 ? 3.662 4.396 9.713 1.00 97.75 109 VAL A CA 1
ATOM 858 C C . VAL A 1 109 ? 3.712 5.348 10.903 1.00 97.75 109 VAL A C 1
ATOM 860 O O . VAL A 1 109 ? 2.740 6.044 11.204 1.00 97.75 109 VAL A O 1
ATOM 863 N N . GLN A 1 110 ? 4.839 5.369 11.610 1.00 97.44 110 GLN A N 1
ATOM 864 C CA . GLN A 1 110 ? 4.992 6.183 12.812 1.00 97.44 110 GLN A CA 1
ATOM 865 C C . GLN A 1 110 ? 4.916 7.681 12.477 1.00 97.44 110 GLN A C 1
ATOM 867 O O . GLN A 1 110 ? 5.707 8.185 11.680 1.00 97.44 110 GLN A O 1
ATOM 872 N N . ASN A 1 111 ? 3.997 8.398 13.130 1.00 95.38 111 ASN A N 1
ATOM 873 C CA . ASN A 1 111 ? 3.843 9.846 12.976 1.00 95.38 111 ASN A CA 1
ATOM 874 C C . ASN A 1 111 ? 5.131 10.597 13.376 1.00 95.38 111 ASN A C 1
ATOM 876 O O . ASN A 1 111 ? 5.793 10.225 14.346 1.00 95.38 111 ASN A O 1
ATOM 880 N N . GLY A 1 112 ? 5.467 11.651 12.630 1.00 95.06 112 GLY A N 1
ATOM 881 C CA . GLY A 1 112 ? 6.671 12.467 12.820 1.00 95.06 112 GLY A CA 1
ATOM 882 C C . GLY A 1 112 ? 7.947 11.882 12.205 1.00 95.06 112 GLY A C 1
ATOM 883 O O . GLY A 1 112 ? 9.030 12.399 12.458 1.00 95.06 112 GLY A O 1
ATOM 884 N N . THR A 1 113 ? 7.845 10.799 11.430 1.00 98.12 113 THR A N 1
ATOM 885 C CA . THR A 1 113 ? 8.967 10.262 10.647 1.00 98.12 113 THR A CA 1
ATOM 886 C C . THR A 1 113 ? 8.958 10.810 9.220 1.00 98.12 113 THR A C 1
ATOM 888 O O . THR A 1 113 ? 7.900 11.132 8.682 1.00 98.12 113 THR A O 1
ATOM 891 N N . ASN A 1 114 ? 10.123 10.824 8.566 1.00 98.12 114 ASN A N 1
ATOM 892 C CA . ASN A 1 114 ? 10.230 11.214 7.154 1.00 98.12 114 ASN A CA 1
ATOM 893 C C . ASN A 1 114 ? 9.349 10.341 6.240 1.00 98.12 114 ASN A C 1
ATOM 895 O O . ASN A 1 114 ? 8.809 10.831 5.254 1.00 98.12 114 ASN A O 1
ATOM 899 N N . GLU A 1 115 ? 9.193 9.050 6.563 1.00 98.06 115 GLU A N 1
ATOM 900 C CA . GLU A 1 115 ? 8.309 8.146 5.815 1.00 98.06 115 GLU A CA 1
ATOM 901 C C . GLU A 1 115 ? 6.843 8.570 5.951 1.00 98.06 115 GLU A C 1
ATOM 903 O O . GLU A 1 115 ? 6.114 8.577 4.962 1.00 98.06 115 GLU A O 1
ATOM 908 N N . TYR A 1 116 ? 6.415 8.972 7.152 1.00 98.25 116 TYR A N 1
ATOM 909 C CA . TYR A 1 116 ? 5.056 9.457 7.378 1.00 98.25 116 TYR A CA 1
ATOM 910 C C . TYR A 1 116 ? 4.760 10.725 6.579 1.00 98.25 116 TYR A C 1
ATOM 912 O O . TYR A 1 116 ? 3.722 10.794 5.925 1.00 98.25 116 TYR A O 1
ATOM 920 N N . GLU A 1 117 ? 5.660 11.710 6.621 1.00 97.75 117 GLU A N 1
ATOM 921 C CA . GLU A 1 117 ? 5.510 12.965 5.875 1.00 97.75 117 GLU A CA 1
ATOM 922 C C . GLU A 1 117 ? 5.448 12.698 4.368 1.00 97.75 117 GLU A C 1
ATOM 924 O O . GLU A 1 117 ? 4.500 13.116 3.707 1.00 97.75 117 GLU A O 1
ATOM 929 N N . PHE A 1 118 ? 6.383 11.894 3.848 1.00 97.88 118 PHE A N 1
ATOM 930 C CA . PHE A 1 118 ? 6.393 11.478 2.447 1.00 97.88 118 PHE A CA 1
ATOM 931 C C . PHE A 1 118 ? 5.080 10.803 2.033 1.00 97.88 118 PHE A C 1
ATOM 933 O O . PHE A 1 118 ? 4.474 11.165 1.023 1.00 97.88 118 PHE A O 1
ATOM 940 N N . ALA A 1 119 ? 4.633 9.817 2.809 1.00 98.00 119 ALA A N 1
ATOM 941 C CA . ALA A 1 119 ? 3.443 9.043 2.504 1.00 98.00 119 ALA A CA 1
ATOM 942 C C . ALA A 1 119 ? 2.169 9.891 2.596 1.00 98.00 119 ALA A C 1
ATOM 944 O O . ALA A 1 119 ? 1.304 9.794 1.726 1.00 98.00 119 ALA A O 1
ATOM 945 N N . GLN A 1 120 ? 2.057 10.750 3.614 1.00 97.44 120 GLN A N 1
ATOM 946 C CA . GLN A 1 120 ? 0.932 11.668 3.761 1.00 97.44 120 GLN A CA 1
ATOM 947 C C . GLN A 1 120 ? 0.873 12.657 2.594 1.00 97.44 120 GLN A C 1
ATOM 949 O O . GLN A 1 120 ? -0.192 12.828 2.001 1.00 97.44 120 GLN A O 1
ATOM 954 N N . ASP A 1 121 ? 2.002 13.254 2.216 1.00 96.88 121 ASP A N 1
ATOM 955 C CA . ASP A 1 121 ? 2.067 14.172 1.081 1.00 96.88 121 ASP A CA 1
ATOM 956 C C . ASP A 1 121 ? 1.717 13.467 -0.232 1.00 96.88 121 ASP A C 1
ATOM 958 O O . ASP A 1 121 ? 0.927 13.990 -1.021 1.00 96.88 121 ASP A O 1
ATOM 962 N N . ALA A 1 122 ? 2.225 12.251 -0.452 1.00 96.44 122 ALA A N 1
ATOM 963 C CA . ALA A 1 122 ? 1.901 11.440 -1.623 1.00 96.44 122 ALA A CA 1
ATOM 964 C C . ALA A 1 122 ? 0.408 11.087 -1.697 1.00 96.44 122 ALA A C 1
ATOM 966 O O . ALA A 1 122 ? -0.203 11.155 -2.770 1.00 96.44 122 ALA A O 1
ATOM 967 N N . LEU A 1 123 ? -0.192 10.721 -0.562 1.00 97.50 123 LEU A N 1
ATOM 968 C CA . LEU A 1 123 ? -1.621 10.450 -0.439 1.00 97.50 123 LEU A CA 1
ATOM 969 C C . LEU A 1 123 ? -2.441 11.706 -0.718 1.00 97.50 123 LEU A C 1
ATOM 971 O O . LEU A 1 123 ? -3.368 11.662 -1.517 1.00 97.50 123 LEU A O 1
ATOM 975 N N . PHE A 1 124 ? -2.081 12.840 -0.125 1.00 96.75 124 PHE A N 1
ATOM 976 C CA . PHE A 1 124 ? -2.814 14.097 -0.255 1.00 96.75 124 PHE A CA 1
ATOM 977 C C . PHE A 1 124 ? -2.628 14.771 -1.617 1.00 96.75 124 PHE A C 1
ATOM 979 O O . PHE A 1 124 ? -3.494 15.532 -2.049 1.00 96.75 124 PHE A O 1
ATOM 986 N N . ALA A 1 125 ? -1.510 14.520 -2.295 1.00 94.31 125 ALA A N 1
ATOM 987 C CA . ALA A 1 125 ? -1.294 14.955 -3.667 1.00 94.31 125 ALA A CA 1
ATOM 988 C C . ALA A 1 125 ? -2.179 14.167 -4.642 1.00 94.31 125 ALA A C 1
ATOM 990 O O . ALA A 1 125 ? -2.780 14.766 -5.535 1.00 94.31 125 ALA A O 1
ATOM 991 N N . LYS A 1 126 ? -2.284 12.843 -4.456 1.00 93.69 126 LYS A N 1
ATOM 992 C CA . LYS A 1 126 ? -3.118 11.965 -5.290 1.00 93.69 126 LYS A CA 1
ATOM 993 C C . LYS A 1 126 ? -4.614 12.076 -4.949 1.00 93.69 126 LYS A C 1
ATOM 995 O O . LYS A 1 126 ? -5.451 12.056 -5.843 1.00 93.69 126 LYS A O 1
ATOM 1000 N N . HIS A 1 127 ? -4.947 12.299 -3.676 1.00 95.44 127 HIS A N 1
ATOM 1001 C CA . HIS A 1 127 ? -6.309 12.396 -3.133 1.00 95.44 127 HIS A CA 1
ATOM 1002 C C . HIS A 1 127 ? -6.508 13.694 -2.323 1.00 95.44 127 HIS A C 1
ATOM 1004 O O . HIS A 1 127 ? -6.579 13.649 -1.090 1.00 95.44 127 HIS A O 1
ATOM 1010 N N . PRO A 1 128 ? -6.632 14.872 -2.968 1.00 96.75 128 PRO A N 1
ATOM 1011 C CA . PRO A 1 128 ? -6.695 16.167 -2.276 1.00 96.75 128 PRO A CA 1
ATOM 1012 C C . PRO A 1 128 ? -7.813 16.292 -1.235 1.00 96.75 128 PRO A C 1
ATOM 1014 O O . PRO A 1 128 ? -7.661 17.014 -0.249 1.00 96.75 128 PRO A O 1
ATOM 1017 N N . GLN A 1 129 ? -8.917 15.564 -1.424 1.00 96.31 129 GLN A N 1
ATOM 1018 C CA . GLN A 1 129 ? -10.046 15.515 -0.498 1.00 96.31 129 GLN A CA 1
ATOM 1019 C C . GLN A 1 129 ? -9.675 14.988 0.895 1.00 96.31 129 GLN A C 1
ATOM 1021 O O . GLN A 1 129 ? -10.350 15.334 1.858 1.00 96.31 129 GLN A O 1
ATOM 1026 N N . MET A 1 130 ? -8.604 14.197 1.038 1.00 97.38 130 MET A N 1
ATOM 1027 C CA . MET A 1 130 ? -8.180 13.670 2.342 1.00 97.38 130 MET A CA 1
ATOM 1028 C C . MET A 1 130 ? -7.817 14.776 3.340 1.00 97.38 130 MET A C 1
ATOM 1030 O O . MET A 1 130 ? -8.023 14.611 4.539 1.00 97.38 130 MET A O 1
ATOM 1034 N N . LYS A 1 131 ? -7.359 15.938 2.851 1.00 96.56 131 LYS A N 1
ATOM 1035 C CA . LYS A 1 131 ? -7.029 17.107 3.685 1.00 96.56 131 LYS A CA 1
ATOM 1036 C C . LYS A 1 131 ? -8.237 17.672 4.434 1.00 96.56 131 LYS A C 1
ATOM 1038 O O . LYS A 1 131 ? -8.065 18.358 5.436 1.00 96.56 131 LYS A O 1
ATOM 1043 N N . THR A 1 132 ? -9.445 17.436 3.922 1.00 96.94 132 THR A N 1
ATOM 1044 C CA . THR A 1 132 ? -10.695 17.964 4.484 1.00 96.94 132 THR A CA 1
ATOM 1045 C C . THR A 1 132 ? -11.540 16.887 5.157 1.00 96.94 132 THR A C 1
ATOM 1047 O O . THR A 1 132 ? -12.662 17.169 5.582 1.00 96.94 132 THR A O 1
ATOM 1050 N N . TRP A 1 133 ? -11.027 15.658 5.270 1.00 95.81 133 TRP A N 1
ATOM 1051 C CA . TRP A 1 133 ? -11.736 14.586 5.957 1.00 95.81 133 TRP A CA 1
ATOM 1052 C C . TRP A 1 133 ? -11.921 14.895 7.454 1.00 95.81 133 TRP A C 1
ATOM 1054 O O . TRP A 1 133 ? -11.096 15.589 8.052 1.00 95.81 133 TRP A O 1
ATOM 1064 N N . PRO A 1 134 ? -13.002 14.398 8.088 1.00 96.12 134 PRO A N 1
ATOM 1065 C CA . PRO A 1 134 ? -13.314 14.742 9.472 1.00 96.12 134 PRO A CA 1
ATOM 1066 C C . PRO A 1 134 ? -12.225 14.283 10.447 1.00 96.12 134 PRO A C 1
ATOM 1068 O O . PRO A 1 134 ? -11.982 13.090 10.619 1.00 96.12 134 PRO A O 1
ATOM 1071 N N . THR A 1 135 ? -11.617 15.227 11.163 1.00 92.56 135 THR A N 1
ATOM 1072 C CA . THR A 1 135 ? -10.538 14.947 12.128 1.00 92.56 135 THR A CA 1
ATOM 1073 C C . THR A 1 135 ? -10.969 14.016 13.263 1.00 92.56 135 THR A C 1
ATOM 1075 O O . THR A 1 135 ? -10.155 13.248 13.771 1.00 92.56 135 THR A O 1
ATOM 1078 N N . ALA A 1 136 ? -12.259 14.018 13.616 1.00 94.88 136 ALA A N 1
ATOM 1079 C CA . ALA A 1 136 ? -12.842 13.146 14.638 1.00 94.88 136 ALA A CA 1
ATOM 1080 C C . ALA A 1 136 ? -12.679 11.641 14.343 1.00 94.88 136 ALA A C 1
ATOM 1082 O O . ALA A 1 136 ? -12.816 10.828 15.251 1.00 94.88 136 ALA A O 1
ATOM 1083 N N . HIS A 1 137 ? -12.373 11.261 13.098 1.00 93.81 137 HIS A N 1
ATOM 1084 C CA . HIS A 1 137 ? -12.152 9.868 12.711 1.00 93.81 137 HIS A CA 1
ATOM 1085 C C . HIS A 1 137 ? -10.719 9.389 13.011 1.00 93.81 137 HIS A C 1
ATOM 1087 O O . HIS A 1 137 ? -10.433 8.208 12.833 1.00 93.81 137 HIS A O 1
ATOM 1093 N N . GLY A 1 138 ? -9.815 10.266 13.468 1.00 95.25 138 GLY A N 1
ATOM 1094 C CA . GLY A 1 138 ? -8.476 9.872 13.920 1.00 95.25 138 GLY A CA 1
ATOM 1095 C C . GLY A 1 138 ? -7.650 9.175 12.839 1.00 95.25 138 GLY A C 1
ATOM 1096 O O . GLY A 1 138 ? -7.093 8.108 13.090 1.00 95.25 138 GLY A O 1
ATOM 1097 N N . PHE A 1 139 ? -7.624 9.740 11.630 1.00 97.00 139 PHE A N 1
ATOM 1098 C CA . PHE A 1 139 ? -6.915 9.143 10.502 1.00 97.00 139 PHE A CA 1
ATOM 1099 C C . PHE A 1 139 ? -5.402 9.048 10.738 1.00 97.00 139 PHE A C 1
ATOM 1101 O O . PHE A 1 139 ? -4.789 9.948 11.315 1.00 97.00 139 PHE A O 1
ATOM 1108 N N . PHE A 1 140 ? -4.797 7.980 10.228 1.00 97.19 140 PHE A N 1
ATOM 1109 C CA . PHE A 1 140 ? -3.363 7.717 10.279 1.00 97.19 140 PHE A CA 1
ATOM 1110 C C . PHE A 1 140 ? -2.876 7.102 8.965 1.00 97.19 140 PHE A C 1
ATOM 1112 O O . PHE A 1 140 ? -3.658 6.581 8.169 1.00 97.19 140 PHE A O 1
ATOM 1119 N N . VAL A 1 141 ? -1.568 7.176 8.731 1.00 98.06 141 VAL A N 1
ATOM 1120 C CA . VAL A 1 141 ? -0.933 6.561 7.564 1.00 98.06 141 VAL A CA 1
ATOM 1121 C C . VAL A 1 141 ? -0.563 5.114 7.881 1.00 98.06 141 VAL A C 1
ATOM 1123 O O . VAL A 1 141 ? 0.026 4.825 8.924 1.00 98.06 141 VAL A O 1
ATOM 1126 N N . SER A 1 142 ? -0.856 4.212 6.953 1.00 96.56 142 SER A N 1
ATOM 1127 C CA . SER A 1 142 ? -0.376 2.830 6.966 1.00 96.56 142 SER A CA 1
ATOM 1128 C C . SER A 1 142 ? 0.268 2.469 5.641 1.00 96.56 142 SER A C 1
ATOM 1130 O O . SER A 1 142 ? -0.074 3.046 4.612 1.00 96.56 142 SER A O 1
ATOM 1132 N N . LYS A 1 143 ? 1.162 1.483 5.666 1.00 96.06 143 LYS A N 1
ATOM 1133 C CA . LYS A 1 143 ? 1.754 0.878 4.475 1.00 96.06 143 LYS A CA 1
ATOM 1134 C C . LYS A 1 143 ? 1.457 -0.611 4.399 1.00 96.06 143 LYS A C 1
ATOM 1136 O O . LYS A 1 143 ? 1.295 -1.259 5.436 1.00 96.06 143 LYS A O 1
ATOM 1141 N N . PHE A 1 144 ? 1.425 -1.130 3.179 1.00 94.75 144 PHE A N 1
ATOM 1142 C CA . PHE A 1 144 ? 1.363 -2.564 2.927 1.00 94.75 144 PHE A CA 1
ATOM 1143 C C . PHE A 1 144 ? 2.769 -3.140 2.733 1.00 94.75 144 PHE A C 1
ATOM 1145 O O . PHE A 1 144 ? 3.541 -2.646 1.910 1.00 94.75 144 PHE A O 1
ATOM 1152 N N . ASP A 1 145 ? 3.091 -4.178 3.499 1.00 91.94 145 ASP A N 1
ATOM 1153 C CA . ASP A 1 145 ? 4.351 -4.913 3.422 1.00 91.94 145 ASP A CA 1
ATOM 1154 C C . ASP A 1 145 ? 4.223 -6.068 2.421 1.00 91.94 145 ASP A C 1
ATOM 1156 O O . ASP A 1 145 ? 3.615 -7.105 2.702 1.00 91.94 145 ASP A O 1
ATOM 1160 N N . ILE A 1 146 ? 4.740 -5.847 1.211 1.00 89.25 146 ILE A N 1
ATOM 1161 C CA . ILE A 1 146 ? 4.586 -6.767 0.083 1.00 89.25 146 ILE A CA 1
ATOM 1162 C C . ILE A 1 146 ? 5.495 -7.986 0.267 1.00 89.25 146 ILE A C 1
ATOM 1164 O O . ILE A 1 146 ? 6.716 -7.858 0.292 1.00 89.25 146 ILE A O 1
ATOM 1168 N N . GLU A 1 147 ? 4.904 -9.181 0.268 1.00 86.81 147 GLU A N 1
ATOM 1169 C CA . G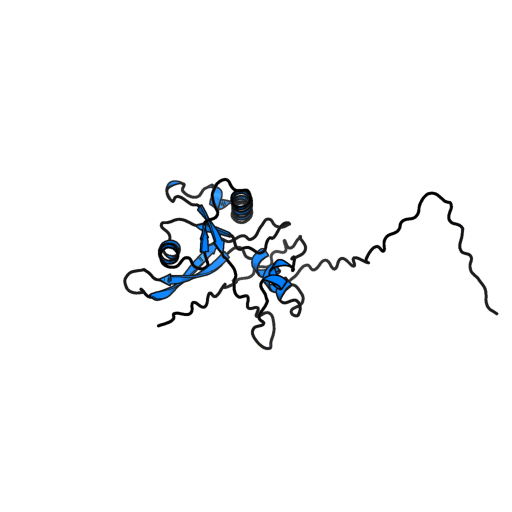LU A 1 147 ? 5.652 -10.448 0.276 1.00 86.81 147 GLU A CA 1
ATOM 1170 C C . GLU A 1 147 ? 5.610 -11.182 -1.069 1.00 86.81 147 GLU A C 1
ATOM 1172 O O . GLU A 1 147 ? 6.602 -11.776 -1.489 1.00 86.81 147 GLU A O 1
ATOM 1177 N N . GLN A 1 148 ? 4.472 -11.137 -1.763 1.00 88.19 148 GLN A N 1
ATOM 1178 C CA . GLN A 1 148 ? 4.257 -11.859 -3.011 1.00 88.19 148 GLN A CA 1
ATOM 1179 C C . GLN A 1 148 ? 3.664 -10.929 -4.061 1.00 88.19 148 GLN A C 1
ATOM 1181 O O . GLN A 1 148 ? 2.729 -10.178 -3.790 1.00 88.19 148 GLN A O 1
ATOM 1186 N N . ILE A 1 149 ? 4.215 -10.996 -5.274 1.00 89.25 149 ILE A N 1
ATOM 1187 C CA . ILE A 1 149 ? 3.784 -10.182 -6.408 1.00 89.25 149 ILE A CA 1
ATOM 1188 C C . ILE A 1 1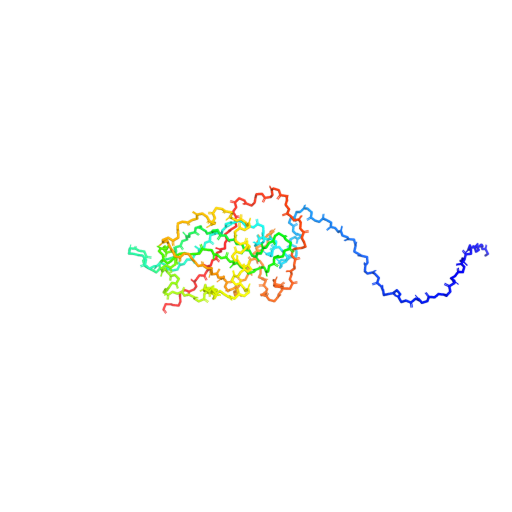49 ? 3.478 -11.104 -7.577 1.00 89.25 149 ILE A C 1
ATOM 1190 O O . ILE A 1 149 ? 4.319 -11.891 -8.021 1.00 89.25 149 ILE A O 1
ATOM 1194 N N . GLU A 1 150 ? 2.265 -10.966 -8.093 1.00 89.31 150 GLU A N 1
ATOM 1195 C CA . GLU A 1 150 ? 1.744 -11.731 -9.212 1.00 89.31 150 GLU A CA 1
ATOM 1196 C C . GLU A 1 150 ? 1.231 -10.782 -10.288 1.00 89.31 150 GLU A C 1
ATOM 1198 O O . GLU A 1 150 ? 0.442 -9.877 -10.024 1.00 89.31 150 GLU A O 1
ATOM 1203 N N . VAL A 1 151 ? 1.707 -10.976 -11.515 1.00 87.19 151 VAL A N 1
ATOM 1204 C CA . VAL A 1 151 ? 1.392 -10.114 -12.653 1.00 87.19 151 VAL A CA 1
ATOM 1205 C C . VAL A 1 151 ? 0.736 -10.944 -13.742 1.00 87.19 151 VAL A C 1
ATOM 1207 O O . VAL A 1 151 ? 1.329 -11.895 -14.254 1.00 87.19 151 VAL A O 1
ATOM 1210 N N . LEU A 1 152 ? -0.478 -10.549 -14.119 1.00 85.06 152 LEU A N 1
ATOM 1211 C CA . LEU A 1 152 ? -1.169 -11.030 -15.308 1.00 85.06 152 LEU A CA 1
ATOM 1212 C C . LEU A 1 152 ? -1.384 -9.854 -16.263 1.00 85.06 152 LEU A C 1
ATOM 1214 O O . LEU A 1 152 ? -2.282 -9.040 -16.086 1.00 85.06 152 LEU A O 1
ATOM 1218 N N . ASP A 1 153 ? -0.536 -9.775 -17.276 1.00 81.12 153 ASP A N 1
ATOM 1219 C CA . ASP A 1 153 ? -0.460 -8.684 -18.255 1.00 81.12 153 ASP A CA 1
ATOM 1220 C C . ASP A 1 153 ? -0.474 -9.199 -19.709 1.00 81.12 153 ASP A C 1
ATOM 1222 O O . ASP A 1 153 ? -0.440 -8.407 -20.651 1.00 81.12 153 ASP A O 1
ATOM 1226 N N . PHE A 1 154 ? -0.521 -10.524 -19.908 1.00 86.69 154 PHE A N 1
ATOM 1227 C CA . PHE A 1 154 ? -0.590 -11.165 -21.219 1.00 86.69 154 PHE A CA 1
ATOM 1228 C C . PHE A 1 154 ? -1.138 -12.602 -21.145 1.00 86.69 154 PHE A C 1
ATOM 1230 O O . PHE A 1 154 ? -1.412 -13.134 -20.067 1.00 86.69 154 PHE A O 1
ATOM 1237 N N . PHE A 1 155 ? -1.288 -13.248 -22.306 1.00 83.75 155 PHE A N 1
ATOM 1238 C CA . PHE A 1 155 ? -1.610 -14.674 -22.398 1.00 83.75 155 PHE A CA 1
ATOM 1239 C C . PHE A 1 155 ? -0.532 -15.547 -21.736 1.00 83.75 155 PHE A C 1
ATOM 1241 O O . PHE A 1 155 ? 0.641 -15.178 -21.694 1.00 83.75 155 PHE A O 1
ATOM 1248 N N . GLY A 1 156 ? -0.923 -16.742 -21.283 1.00 86.38 156 GLY A N 1
ATOM 1249 C CA . GLY A 1 156 ? -0.007 -17.720 -20.677 1.00 86.38 156 GLY A CA 1
ATOM 1250 C C . GLY A 1 156 ? -0.061 -17.792 -19.149 1.00 86.38 156 GLY A C 1
ATOM 1251 O O . GLY A 1 156 ? 0.579 -18.664 -18.573 1.00 86.38 156 GLY A O 1
ATOM 1252 N N . GLY A 1 157 ? -0.873 -16.947 -18.507 1.00 88.12 157 GLY A N 1
ATOM 1253 C CA . GLY A 1 157 ? -1.141 -17.006 -17.070 1.00 88.12 157 GLY A CA 1
ATOM 1254 C C . GLY A 1 157 ? -0.282 -16.058 -16.232 1.00 88.12 157 GLY A C 1
ATOM 1255 O O . GLY A 1 157 ? 0.385 -15.161 -16.746 1.00 88.12 157 GLY A O 1
ATOM 1256 N N . ILE A 1 158 ? -0.363 -16.240 -14.914 1.00 87.12 158 ILE A N 1
ATOM 1257 C CA . ILE A 1 158 ? 0.264 -15.374 -13.912 1.00 87.12 158 ILE A CA 1
ATOM 1258 C C . ILE A 1 158 ? 1.783 -15.570 -13.902 1.00 87.12 158 ILE A C 1
ATOM 1260 O O . ILE A 1 158 ? 2.281 -16.694 -13.894 1.00 87.12 158 ILE A O 1
ATOM 1264 N N . SER A 1 159 ? 2.522 -14.463 -13.842 1.00 87.25 159 SER A N 1
ATOM 1265 C CA . SER A 1 159 ? 3.967 -14.443 -13.602 1.00 87.25 159 SER A CA 1
ATOM 1266 C C . SER A 1 159 ? 4.269 -13.976 -12.182 1.00 87.25 159 SER A C 1
ATOM 1268 O O . SER A 1 159 ? 3.744 -12.953 -11.748 1.00 87.25 159 SER A O 1
ATOM 1270 N N . LYS A 1 160 ? 5.148 -14.691 -11.476 1.00 89.75 160 LYS A N 1
ATOM 1271 C CA . LYS A 1 160 ? 5.648 -14.273 -10.160 1.00 89.75 160 LYS A CA 1
ATOM 1272 C C . LYS A 1 160 ? 6.813 -13.301 -10.322 1.00 89.75 160 LYS A C 1
ATOM 1274 O O . LYS A 1 160 ? 7.678 -13.516 -11.170 1.00 89.75 160 LYS A O 1
ATOM 1279 N N . VAL A 1 161 ? 6.832 -12.254 -9.507 1.00 87.06 161 VAL A N 1
ATOM 1280 C CA . VAL A 1 161 ? 7.901 -11.251 -9.453 1.00 87.06 161 VAL A CA 1
ATOM 1281 C C . VAL A 1 161 ? 8.486 -11.257 -8.046 1.00 87.06 161 VAL A C 1
ATOM 1283 O O . VAL A 1 161 ? 7.738 -11.278 -7.070 1.00 87.06 161 VAL A O 1
ATOM 1286 N N . SER A 1 162 ? 9.815 -11.268 -7.933 1.00 92.06 162 SER A N 1
ATOM 1287 C CA . SER A 1 162 ? 10.470 -11.146 -6.631 1.00 92.06 162 SER A CA 1
ATOM 1288 C C . SER A 1 162 ? 10.312 -9.721 -6.090 1.00 92.06 162 SER A C 1
ATOM 1290 O O . SER A 1 162 ? 10.231 -8.756 -6.854 1.00 92.06 162 SER A O 1
ATOM 1292 N N . THR A 1 163 ? 10.281 -9.563 -4.768 1.00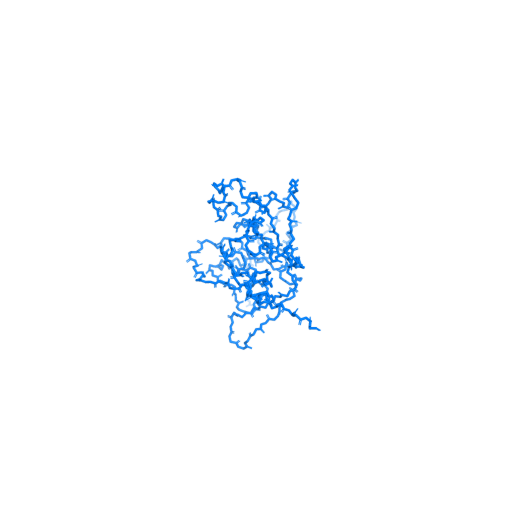 92.31 163 THR A N 1
ATOM 1293 C CA . THR A 1 163 ? 10.251 -8.230 -4.146 1.00 92.31 163 THR A CA 1
ATOM 1294 C C . THR A 1 163 ? 11.488 -7.414 -4.528 1.00 92.31 163 THR A C 1
ATOM 1296 O O . THR A 1 163 ? 11.372 -6.225 -4.808 1.00 92.31 163 THR A O 1
ATOM 1299 N N . GLU A 1 164 ? 12.651 -8.059 -4.644 1.00 93.31 164 GLU A N 1
ATOM 1300 C CA . GLU A 1 164 ? 13.891 -7.437 -5.114 1.00 93.31 164 GLU A CA 1
ATOM 1301 C C . GLU A 1 164 ? 13.746 -6.849 -6.526 1.00 93.31 164 GLU A C 1
ATOM 1303 O O . GLU A 1 164 ? 13.987 -5.657 -6.722 1.00 93.31 164 GLU A O 1
ATOM 1308 N N . ASP A 1 165 ? 13.282 -7.637 -7.502 1.00 89.94 165 ASP A N 1
ATOM 1309 C CA . ASP A 1 165 ? 13.091 -7.156 -8.876 1.00 89.94 165 ASP A CA 1
ATOM 1310 C C . ASP A 1 165 ? 12.072 -6.012 -8.938 1.00 89.94 165 ASP A C 1
ATOM 1312 O O . ASP A 1 165 ? 12.245 -5.051 -9.690 1.00 89.94 165 ASP A O 1
ATOM 1316 N N . TYR A 1 166 ? 11.006 -6.104 -8.140 1.00 93.31 166 TYR A N 1
ATOM 1317 C CA . TYR A 1 166 ? 9.973 -5.078 -8.050 1.00 93.31 166 TYR A CA 1
ATOM 1318 C C . TYR A 1 166 ? 10.513 -3.744 -7.529 1.00 93.31 166 TYR A C 1
ATOM 1320 O O . TYR A 1 166 ? 10.279 -2.700 -8.145 1.00 93.31 166 TYR A O 1
ATOM 1328 N N . PHE A 1 167 ? 11.252 -3.759 -6.419 1.00 92.19 167 PHE A N 1
ATOM 1329 C CA . PHE A 1 167 ? 11.800 -2.534 -5.839 1.00 92.19 167 PHE A CA 1
ATOM 1330 C C . PHE A 1 167 ? 12.977 -1.976 -6.656 1.00 92.19 167 PHE A C 1
ATOM 1332 O O . PHE A 1 167 ? 13.155 -0.758 -6.686 1.00 92.19 167 PHE A O 1
ATOM 1339 N N . ASN A 1 168 ? 13.698 -2.820 -7.405 1.00 90.94 168 ASN A N 1
ATOM 1340 C CA . ASN A 1 168 ? 14.744 -2.395 -8.344 1.00 90.94 168 ASN A CA 1
ATOM 1341 C C . ASN A 1 168 ? 14.196 -1.812 -9.661 1.00 90.94 168 ASN A C 1
ATOM 1343 O O . ASN A 1 168 ? 14.895 -1.066 -10.351 1.00 90.94 168 ASN A O 1
ATOM 1347 N N . ALA A 1 169 ? 12.956 -2.128 -10.038 1.00 88.00 169 ALA A N 1
ATOM 1348 C CA . ALA A 1 169 ? 12.312 -1.533 -11.203 1.00 88.00 169 ALA A CA 1
ATOM 1349 C C . ALA A 1 169 ? 11.785 -0.130 -10.874 1.00 88.00 169 ALA A C 1
ATOM 1351 O O . ALA A 1 169 ? 11.099 0.053 -9.881 1.00 88.00 169 ALA A O 1
ATOM 1352 N N . SER A 1 170 ? 12.025 0.865 -11.730 1.00 83.75 170 SER A N 1
ATOM 1353 C CA . SER A 1 170 ? 11.460 2.211 -11.560 1.00 83.75 170 SER A CA 1
ATOM 1354 C C . SER A 1 170 ? 10.606 2.584 -12.774 1.00 83.75 170 SER A C 1
ATOM 1356 O O . SER A 1 170 ? 11.116 2.540 -13.900 1.00 83.75 170 SER A O 1
ATOM 1358 N N . PRO A 1 171 ? 9.316 2.928 -12.594 1.00 75.88 171 PRO A N 1
ATOM 1359 C CA . PRO A 1 171 ? 8.512 3.469 -13.675 1.00 75.88 171 PRO A CA 1
ATOM 1360 C C . PRO A 1 171 ? 9.041 4.879 -13.957 1.00 75.88 171 PRO A C 1
ATOM 1362 O O . PRO A 1 171 ? 8.799 5.807 -13.191 1.00 75.88 171 PRO A O 1
ATOM 1365 N N . SER A 1 172 ? 9.839 5.032 -15.019 1.00 61.03 172 SER A N 1
ATOM 1366 C CA . SER A 1 172 ? 10.407 6.330 -15.393 1.00 61.03 172 SER A CA 1
ATOM 1367 C C . SER A 1 172 ? 9.294 7.369 -15.534 1.00 61.03 172 SER A C 1
ATOM 1369 O O . SER A 1 172 ? 8.293 7.132 -16.212 1.00 61.03 172 SER A O 1
ATOM 1371 N N . SER A 1 173 ? 9.501 8.496 -14.863 1.00 51.56 173 SER A N 1
ATOM 1372 C CA . SER A 1 173 ? 8.565 9.586 -14.621 1.00 51.56 173 SER A CA 1
ATOM 1373 C C . SER A 1 173 ? 7.878 10.141 -15.878 1.00 51.56 173 SER A C 1
ATOM 1375 O O . SER A 1 173 ? 8.479 10.234 -16.949 1.00 51.56 173 SER A O 1
ATOM 1377 N N . LYS A 1 174 ? 6.635 10.614 -15.668 1.00 47.16 174 LYS A N 1
ATOM 1378 C CA . LYS A 1 174 ? 5.707 11.301 -16.601 1.00 47.16 174 LYS A CA 1
ATOM 1379 C C . LYS A 1 174 ? 4.666 10.437 -17.322 1.00 47.16 174 LYS A C 1
ATOM 1381 O O . LYS A 1 174 ? 4.434 10.620 -18.511 1.00 47.16 174 LYS A O 1
ATOM 1386 N N . VAL A 1 175 ? 3.924 9.613 -16.588 1.00 43.75 175 VAL A N 1
ATOM 1387 C CA . VAL A 1 175 ? 2.629 9.120 -17.083 1.00 43.75 175 VAL A CA 1
ATOM 1388 C C . VAL A 1 175 ? 1.527 9.942 -16.418 1.00 43.75 175 VAL A C 1
ATOM 1390 O O . VAL A 1 175 ? 1.031 9.620 -15.348 1.00 43.75 175 VAL A O 1
ATOM 1393 N N . LYS A 1 176 ? 1.187 11.072 -17.044 1.00 41.56 176 LYS A N 1
ATOM 1394 C CA . LYS A 1 176 ? -0.124 11.725 -16.890 1.00 41.56 176 LYS A CA 1
ATOM 1395 C C . LYS A 1 176 ? -0.873 11.619 -18.211 1.00 41.56 176 LYS A C 1
ATOM 1397 O O . LYS A 1 176 ? -1.374 12.607 -18.736 1.00 41.56 176 LYS A O 1
ATOM 1402 N N . ASP A 1 177 ? -0.930 10.417 -18.757 1.00 40.56 177 ASP A N 1
ATOM 1403 C CA . ASP A 1 177 ? -1.967 10.135 -19.732 1.00 40.56 177 ASP A CA 1
ATOM 1404 C C . ASP A 1 177 ? -3.198 9.704 -18.944 1.00 40.56 177 ASP A C 1
ATOM 1406 O O . ASP A 1 177 ? -3.076 9.034 -17.922 1.00 40.56 177 ASP A O 1
ATOM 1410 N N . ASN A 1 178 ? -4.382 10.124 -19.387 1.00 42.06 178 ASN A N 1
ATOM 1411 C CA . ASN A 1 178 ? -5.684 9.744 -18.831 1.00 42.06 178 ASN A CA 1
ATOM 1412 C C . ASN A 1 178 ? -5.964 8.234 -19.027 1.00 42.06 178 ASN A C 1
ATOM 1414 O O . ASN A 1 178 ? -7.011 7.847 -19.551 1.00 42.06 178 ASN A O 1
ATOM 1418 N N . ILE A 1 179 ? -5.016 7.371 -18.659 1.00 42.03 179 ILE A N 1
ATOM 1419 C CA . ILE A 1 179 ? -5.118 5.922 -18.682 1.00 42.03 179 ILE A CA 1
ATOM 1420 C C . ILE A 1 179 ? -5.991 5.553 -17.493 1.00 42.03 179 ILE A C 1
ATOM 1422 O O . ILE A 1 179 ? -5.539 5.373 -16.367 1.00 42.03 179 ILE A O 1
ATOM 1426 N N . LYS A 1 180 ? -7.293 5.480 -17.758 1.00 39.62 180 LYS A N 1
ATOM 1427 C CA . LYS A 1 180 ? -8.255 4.911 -16.827 1.00 39.62 180 LYS A CA 1
ATOM 1428 C C . LYS A 1 180 ? -8.027 3.405 -16.770 1.00 39.62 180 LYS A C 1
ATOM 1430 O O . LYS A 1 180 ? -8.578 2.658 -17.577 1.00 39.62 180 LYS A O 1
ATOM 1435 N N . PHE A 1 181 ? -7.239 2.948 -15.804 1.00 42.12 181 PHE A N 1
ATOM 1436 C CA . PHE A 1 181 ? -7.424 1.593 -15.305 1.00 42.12 181 PHE A CA 1
ATOM 1437 C C . PHE A 1 181 ? -8.788 1.564 -14.616 1.00 42.12 181 PHE A C 1
ATOM 1439 O O . PHE A 1 181 ? -8.972 2.181 -13.572 1.00 42.12 181 PHE A O 1
ATOM 1446 N N . ASN A 1 182 ? -9.771 0.895 -15.223 1.00 35.88 182 ASN A N 1
ATOM 1447 C CA . ASN A 1 182 ? -11.119 0.809 -14.650 1.00 35.88 182 ASN A CA 1
ATOM 1448 C C . ASN A 1 182 ? -11.124 0.100 -13.279 1.00 35.88 182 ASN A C 1
ATOM 1450 O O . ASN A 1 182 ? -12.048 0.301 -12.497 1.00 35.88 182 ASN A O 1
ATOM 1454 N N . SER A 1 183 ? -10.097 -0.706 -12.987 1.00 40.19 183 SER A N 1
ATOM 1455 C CA . SER A 1 183 ? -9.838 -1.317 -11.681 1.00 40.19 183 SER A CA 1
ATOM 1456 C C . SER A 1 183 ? -8.473 -2.004 -11.678 1.00 40.19 183 SER A C 1
ATOM 1458 O O . SER A 1 183 ? -8.133 -2.677 -12.652 1.00 40.19 183 SER A O 1
ATOM 1460 N N . VAL A 1 184 ? -7.745 -1.932 -10.566 1.00 43.91 184 VAL A N 1
ATOM 1461 C CA . VAL A 1 184 ? -6.667 -2.875 -10.240 1.00 43.91 184 VAL A CA 1
ATOM 1462 C C . VAL A 1 184 ? -7.019 -3.498 -8.898 1.00 43.91 184 VAL A C 1
ATOM 1464 O O . VAL A 1 184 ? -7.177 -2.804 -7.894 1.00 43.91 184 VAL A O 1
ATOM 1467 N N . GLY A 1 185 ? -7.222 -4.813 -8.901 1.00 45.22 185 GLY A N 1
ATOM 1468 C CA . GLY A 1 185 ? -7.439 -5.583 -7.685 1.00 45.22 185 GLY A CA 1
ATOM 1469 C C . GLY A 1 185 ? -6.096 -6.040 -7.143 1.00 45.22 185 GLY A C 1
ATOM 1470 O O . GLY A 1 185 ? -5.405 -6.799 -7.816 1.00 45.22 185 GLY A O 1
ATOM 1471 N N . ILE A 1 186 ? -5.737 -5.598 -5.940 1.00 48.44 186 ILE A N 1
ATOM 1472 C CA . ILE A 1 186 ? -4.776 -6.343 -5.133 1.00 48.44 186 ILE A CA 1
ATOM 1473 C C . ILE A 1 186 ? -5.589 -7.489 -4.530 1.00 48.44 186 ILE A C 1
ATOM 1475 O O . ILE A 1 186 ? -6.585 -7.268 -3.841 1.00 48.44 186 ILE A O 1
ATOM 1479 N N . VAL A 1 187 ? -5.250 -8.719 -4.904 1.00 38.88 187 VAL A N 1
ATOM 1480 C CA . VAL A 1 187 ? -5.878 -9.915 -4.343 1.00 38.88 187 VAL A CA 1
ATOM 1481 C C . VAL A 1 187 ? -4.916 -10.463 -3.308 1.00 38.88 187 VAL A C 1
ATOM 1483 O O . VAL A 1 187 ? -3.951 -11.139 -3.653 1.00 38.88 187 VAL A O 1
ATOM 1486 N N . ASP A 1 188 ? -5.192 -10.171 -2.042 1.00 46.66 188 ASP A N 1
ATOM 1487 C CA . ASP A 1 188 ? -4.529 -10.866 -0.949 1.00 46.66 188 ASP A CA 1
ATOM 1488 C C . ASP A 1 188 ? -5.156 -12.254 -0.817 1.00 46.66 188 ASP A C 1
ATOM 1490 O O . ASP A 1 188 ? -6.313 -12.412 -0.420 1.00 46.66 188 ASP A O 1
ATOM 1494 N N . VAL A 1 189 ? -4.393 -13.281 -1.188 1.00 37.66 189 VAL A N 1
ATOM 1495 C CA . VAL A 1 189 ? -4.745 -14.668 -0.887 1.00 37.66 189 VAL A CA 1
ATOM 1496 C C . VAL A 1 189 ? -4.277 -14.950 0.533 1.00 37.66 189 VAL A C 1
ATOM 1498 O O . VAL A 1 189 ? -3.112 -15.260 0.775 1.00 37.66 189 VAL A O 1
ATOM 1501 N N . ILE A 1 190 ? -5.190 -14.815 1.489 1.00 46.94 190 ILE A N 1
ATOM 1502 C CA . ILE A 1 190 ? -4.910 -15.149 2.883 1.00 46.94 190 ILE A CA 1
ATOM 1503 C C . ILE A 1 190 ? -5.026 -16.667 3.030 1.00 46.94 190 ILE A C 1
ATOM 1505 O O . ILE A 1 190 ? -6.121 -17.227 2.969 1.00 46.94 190 ILE A O 1
ATOM 1509 N N . TYR A 1 191 ? -3.891 -17.344 3.213 1.00 37.12 191 TYR A N 1
ATOM 1510 C CA . TYR A 1 191 ? -3.891 -18.736 3.654 1.00 37.12 191 TYR A CA 1
ATOM 1511 C C . TYR A 1 191 ? -4.343 -18.788 5.116 1.00 37.12 191 TYR A C 1
ATOM 1513 O O . TYR A 1 191 ? -3.705 -18.214 6.002 1.00 37.12 191 TYR A O 1
ATOM 1521 N N . ILE A 1 192 ? -5.459 -19.476 5.350 1.00 41.09 192 ILE A N 1
ATOM 1522 C CA . ILE A 1 192 ? -5.891 -19.896 6.680 1.00 41.09 192 ILE A CA 1
ATOM 1523 C C . ILE A 1 192 ? -5.280 -21.282 6.892 1.00 41.09 192 ILE A C 1
ATOM 1525 O O . ILE A 1 192 ? -5.721 -22.247 6.266 1.00 41.09 192 ILE A O 1
ATOM 1529 N N . GLU A 1 193 ? -4.246 -21.388 7.728 1.00 40.41 193 GLU A N 1
ATOM 1530 C CA . GLU A 1 193 ? -3.936 -22.684 8.339 1.00 40.41 193 GLU A CA 1
ATOM 1531 C C . GLU A 1 193 ? -5.107 -23.025 9.273 1.00 40.41 193 GLU A C 1
ATOM 1533 O O . GLU A 1 193 ? -5.465 -22.213 10.130 1.00 40.41 193 GLU A O 1
ATOM 1538 N N . GLN A 1 194 ? -5.767 -24.161 9.020 1.00 39.44 194 GLN A N 1
ATOM 1539 C CA . GLN A 1 194 ? -6.823 -24.704 9.886 1.00 39.44 194 GLN A CA 1
ATOM 1540 C C . GLN A 1 194 ? -6.227 -25.356 11.129 1.00 39.44 194 GLN A C 1
ATOM 1542 O O . GLN A 1 194 ? -5.199 -26.055 10.979 1.00 39.44 194 GLN A O 1
#

pLDDT: mean 77.39, std 24.14, range [23.73, 98.25]

Foldseek 3Di:
DDDDDDDDDDDDDDDDDDPDPPPPVPPPLDADDPVLQLLNLQVVQAPDQKEKDWFQFPDPPRHRHIDIDIFGWHQFPLQDGQSWTKGWDFCPDRRNVRCVVPVPFKAFDDPPDPVQVRRVCRSCVSPVCVVVPDCVRVIGMITTHDQWDWDDDDPDDIDTDGPVSNSVHDNHGDNPDPPPPVHDYPDDPDDDDD

Organism: NCBI:txid559131

Secondary structure (DSSP, 8-state):
-----PPPPP--S----------------SPPPTT-HHHHHHHHHHH-SEEEEEEE--STT-TTSEEEEEEEEESS-TT---SPPEEEE-TTSHHHHHHTT--TTEEEPPTTSHHHHHHHHHHHHH-GGGGGS-GGG--EEEEE----EEE--STT--EEE-HHHHHH----S---S----S--B---------

Sequence (194 aa):
MSTLAEIEKVDDHDIIFSLLPFITGVFVNGPPPYWKKALTARYIIHNVDWVSMATISTQKGIEGYPFATVKSMSDGPVDNSTGVPYFYMSSIELSQQDINKDNRRMIPVQNGTNEYEFAQDALFAKHPQMKTWPTAHGFFVSKFDIEQIEVLDFFGGISKVSTEDYFNASPSSKVKDNIKFNSVGIVDVIYIEQ

InterPro domains:
  IPR012349 FMN-binding split barrel [G3DSA:2.30.110.10] (36-109)
  IPR012349 FMN-binding split barrel [G3DSA:2.30.110.10] (110-170)
  IPR055343 CREG-like, beta-barrel [PF13883] (35-107)
  IPR055343 CREG-like, beta-barrel [PF13883] (109-168)

Radius of gyration: 23.11 Å; chains: 1; bounding box: 66×46×69 Å